Protein AF-A0AAD5E5X6-F1 (afdb_monomer_lite)

Radius of gyration: 29.84 Å; chains: 1; bounding box: 62×100×90 Å

Structure (mmCIF, N/CA/C/O backbone):
data_AF-A0AAD5E5X6-F1
#
_entry.id   AF-A0AAD5E5X6-F1
#
loop_
_atom_site.group_PDB
_atom_site.id
_atom_site.type_symbol
_atom_site.label_atom_id
_atom_site.label_alt_id
_atom_site.label_comp_id
_atom_site.label_asym_id
_atom_site.label_entity_id
_atom_site.label_seq_id
_atom_site.pdbx_PDB_ins_code
_atom_site.Cartn_x
_atom_site.Cartn_y
_atom_site.Cartn_z
_atom_site.occupancy
_atom_site.B_iso_or_equiv
_atom_site.auth_seq_id
_atom_site.auth_comp_id
_atom_site.auth_asym_id
_atom_site.auth_atom_id
_atom_site.pdbx_PDB_model_num
ATOM 1 N N . MET A 1 1 ? 34.295 72.141 -45.306 1.00 37.12 1 MET A N 1
ATOM 2 C CA . MET A 1 1 ? 33.985 73.073 -44.203 1.00 37.12 1 MET A CA 1
ATOM 3 C C . MET A 1 1 ? 32.529 72.899 -43.836 1.00 37.12 1 MET A C 1
ATOM 5 O O . MET A 1 1 ? 31.696 72.802 -44.726 1.00 37.12 1 MET A O 1
ATOM 9 N N . LEU A 1 2 ? 32.288 72.769 -42.538 1.00 37.66 2 LEU A N 1
ATOM 10 C CA . LEU A 1 2 ? 31.005 72.514 -41.893 1.00 37.66 2 LEU A CA 1
ATOM 11 C C . LEU A 1 2 ? 30.026 73.673 -42.117 1.00 37.66 2 LEU A C 1
ATOM 13 O O . LEU A 1 2 ? 30.396 74.828 -41.926 1.00 37.66 2 LEU A O 1
ATOM 17 N N . GLY A 1 3 ? 28.779 73.348 -42.453 1.00 33.69 3 GLY A N 1
ATOM 18 C CA . GLY A 1 3 ? 27.636 74.249 -42.348 1.00 33.69 3 GLY A CA 1
ATOM 19 C C . GLY A 1 3 ? 26.601 73.615 -41.428 1.00 33.69 3 GLY A C 1
ATOM 20 O O . GLY A 1 3 ? 25.868 72.726 -41.848 1.00 33.69 3 GLY A O 1
ATOM 21 N N . PHE A 1 4 ? 26.587 74.037 -40.165 1.00 41.56 4 PHE A N 1
ATOM 22 C CA . PHE A 1 4 ? 25.521 73.724 -39.218 1.00 41.56 4 PHE A CA 1
ATOM 23 C C . PHE A 1 4 ? 24.260 74.501 -39.606 1.00 41.56 4 PHE A C 1
ATOM 25 O O . PHE A 1 4 ? 24.315 75.718 -39.780 1.00 41.56 4 PHE A O 1
ATOM 32 N N . SER A 1 5 ? 23.114 73.825 -39.665 1.00 37.12 5 SER A N 1
ATOM 33 C CA . SER A 1 5 ? 21.827 74.482 -39.455 1.00 37.12 5 SER A CA 1
ATOM 34 C C . SER A 1 5 ? 20.973 73.626 -38.531 1.00 37.12 5 SER A C 1
ATOM 36 O O . SER A 1 5 ? 20.788 72.430 -38.740 1.00 37.12 5 SER A O 1
ATOM 38 N N . LEU A 1 6 ? 20.554 74.272 -37.450 1.00 44.00 6 LEU A N 1
ATOM 39 C CA . LEU A 1 6 ? 19.849 73.745 -36.299 1.00 44.00 6 LEU A CA 1
ATOM 40 C C . LEU A 1 6 ? 18.343 73.779 -36.601 1.00 44.00 6 LEU A C 1
ATOM 42 O O . LEU A 1 6 ? 17.751 74.857 -36.641 1.00 44.00 6 LEU A O 1
ATOM 46 N N . THR A 1 7 ? 17.709 72.623 -36.783 1.00 36.84 7 THR A N 1
ATOM 47 C CA . THR A 1 7 ? 16.243 72.510 -36.837 1.00 36.84 7 THR A CA 1
ATOM 48 C C . THR A 1 7 ? 15.733 71.656 -35.686 1.00 36.84 7 THR A C 1
ATOM 50 O O . THR A 1 7 ? 15.878 70.441 -35.680 1.00 36.84 7 THR A O 1
ATOM 53 N N . LYS A 1 8 ? 15.190 72.388 -34.706 1.00 37.88 8 LYS A N 1
ATOM 54 C CA . LYS A 1 8 ? 14.095 72.095 -33.770 1.00 37.88 8 LYS A CA 1
ATOM 55 C C . LYS A 1 8 ? 13.731 70.621 -33.534 1.00 37.88 8 LYS A C 1
ATOM 57 O O . LYS A 1 8 ? 13.172 69.959 -34.400 1.00 37.88 8 LYS A O 1
ATOM 62 N N . LEU A 1 9 ? 13.964 70.222 -32.282 1.00 37.97 9 LEU A N 1
ATOM 63 C CA . LEU A 1 9 ? 13.338 69.117 -31.557 1.00 37.97 9 LEU A CA 1
ATOM 64 C C . LEU A 1 9 ? 11.849 68.988 -31.912 1.00 37.97 9 LEU A C 1
ATOM 66 O O . LEU A 1 9 ? 11.058 69.881 -31.609 1.00 37.97 9 LEU A O 1
ATOM 70 N N . SER A 1 10 ? 11.501 67.877 -32.557 1.00 36.81 10 SER A N 1
ATOM 71 C CA . SER A 1 10 ? 10.147 67.334 -32.543 1.00 36.81 10 SER A CA 1
ATOM 72 C C . SER A 1 10 ? 9.960 66.662 -31.188 1.00 36.81 10 SER A C 1
ATOM 74 O O . SER A 1 10 ? 10.759 65.800 -30.830 1.00 36.81 10 SER A O 1
ATOM 76 N N . GLU A 1 11 ? 8.948 67.084 -30.435 1.00 47.34 11 GLU A N 1
ATOM 77 C CA . GLU A 1 11 ? 8.446 66.355 -29.271 1.00 47.34 11 GLU A CA 1
ATOM 78 C C . GLU A 1 11 ? 8.046 64.943 -29.726 1.00 47.34 11 GLU A C 1
ATOM 80 O O . GLU A 1 11 ? 7.153 64.788 -30.561 1.00 47.34 11 GLU A O 1
ATOM 85 N N . GLU A 1 12 ? 8.740 63.921 -29.225 1.00 43.28 12 GLU A N 1
ATOM 86 C CA . GLU A 1 12 ? 8.225 62.553 -29.225 1.00 43.28 12 GLU A CA 1
ATOM 87 C C . GLU A 1 12 ? 7.449 62.322 -27.919 1.00 43.28 12 GLU A C 1
ATOM 89 O O . GLU A 1 12 ? 7.849 62.841 -26.874 1.00 43.28 12 GLU A O 1
ATOM 94 N N . PRO A 1 13 ? 6.323 61.593 -27.962 1.00 42.31 13 PRO A N 1
ATOM 95 C CA . PRO A 1 13 ? 5.455 61.405 -26.805 1.00 42.31 13 PRO A CA 1
ATOM 96 C C . PRO A 1 13 ? 6.153 60.597 -25.698 1.00 42.31 13 PRO A C 1
ATOM 98 O O . PRO A 1 13 ? 6.767 59.564 -25.964 1.00 42.31 13 PRO A O 1
ATOM 101 N N . GLU A 1 14 ? 6.016 61.058 -24.451 1.00 47.88 14 GLU A N 1
ATOM 102 C CA . GLU A 1 14 ? 6.521 60.443 -23.209 1.00 47.88 14 GLU A CA 1
ATOM 103 C C . GLU A 1 14 ? 5.838 59.096 -22.863 1.00 47.88 14 GLU A C 1
ATOM 105 O O . GLU A 1 14 ? 5.325 58.919 -21.763 1.00 47.88 14 GLU A O 1
ATOM 110 N N . ASP A 1 15 ? 5.813 58.123 -23.778 1.00 51.47 15 ASP A N 1
ATOM 111 C CA . ASP A 1 15 ? 5.135 56.830 -23.562 1.00 51.47 15 ASP A CA 1
ATOM 112 C C . ASP A 1 15 ? 6.025 55.594 -23.809 1.00 51.47 15 ASP A C 1
ATOM 114 O O . ASP A 1 15 ? 5.526 54.475 -23.928 1.00 51.47 15 ASP A O 1
ATOM 118 N N . LEU A 1 16 ? 7.355 55.749 -23.836 1.00 47.59 16 LEU A N 1
ATOM 119 C CA . LEU A 1 16 ? 8.291 54.624 -24.033 1.00 47.59 16 LEU A CA 1
ATOM 120 C C . LEU A 1 16 ? 9.024 54.125 -22.773 1.00 47.59 16 LEU A C 1
ATOM 122 O O . LEU A 1 16 ? 9.739 53.132 -22.863 1.00 47.59 16 LEU A O 1
ATOM 126 N N . ASP A 1 17 ? 8.775 54.707 -21.594 1.00 50.41 17 ASP A N 1
ATOM 127 C CA . ASP A 1 17 ? 9.460 54.331 -20.337 1.00 50.41 17 ASP A CA 1
ATOM 128 C C . ASP A 1 17 ? 8.577 53.612 -19.298 1.00 50.41 17 ASP A C 1
ATOM 130 O O . ASP A 1 17 ? 8.895 53.550 -18.109 1.00 50.41 17 ASP A O 1
ATOM 134 N N . ARG A 1 18 ? 7.478 52.981 -19.724 1.00 51.62 18 ARG A N 1
ATOM 135 C CA . ARG A 1 18 ? 6.763 52.004 -18.883 1.00 51.62 18 ARG A CA 1
ATOM 136 C C . ARG A 1 18 ? 7.037 50.588 -19.362 1.00 51.62 18 ARG A C 1
ATOM 138 O O . ARG A 1 18 ? 6.160 49.920 -19.905 1.00 51.62 18 ARG A O 1
ATOM 145 N N . LEU A 1 19 ? 8.252 50.100 -19.107 1.00 56.06 19 LEU A N 1
ATOM 146 C CA . LEU A 1 19 ? 8.441 48.654 -18.989 1.00 56.06 19 LEU A CA 1
ATOM 147 C C . LEU A 1 19 ? 7.441 48.156 -17.930 1.00 56.06 19 LEU A C 1
ATOM 149 O O . LEU A 1 19 ? 7.391 48.749 -16.846 1.00 56.06 19 LEU A O 1
ATOM 153 N N . PRO A 1 20 ? 6.624 47.121 -18.202 1.00 55.25 20 PRO A N 1
ATOM 154 C CA . PRO A 1 20 ? 5.808 46.528 -17.157 1.00 55.25 20 PRO A CA 1
ATOM 155 C C . PRO A 1 20 ? 6.753 46.128 -16.025 1.00 55.25 20 PRO A C 1
ATOM 157 O O . PRO A 1 20 ? 7.755 45.445 -16.253 1.00 55.25 20 PRO A O 1
ATOM 160 N N . THR A 1 21 ? 6.472 46.616 -14.817 1.00 60.03 21 THR A N 1
ATOM 161 C CA . THR A 1 21 ? 7.185 46.198 -13.612 1.00 60.03 21 THR A CA 1
ATOM 162 C C . THR A 1 21 ? 7.268 44.673 -13.607 1.00 60.03 21 THR A C 1
ATOM 164 O O . THR A 1 21 ? 6.276 44.028 -13.962 1.00 60.03 21 THR A O 1
ATOM 167 N N . PRO A 1 22 ? 8.422 44.077 -13.246 1.00 49.62 22 PRO A N 1
ATOM 168 C CA . PRO A 1 22 ? 8.554 42.631 -13.203 1.00 49.62 22 PRO A CA 1
ATOM 169 C C . PRO A 1 22 ? 7.399 42.062 -12.385 1.00 49.62 22 PRO A C 1
ATOM 171 O O . PRO A 1 22 ? 7.270 42.361 -11.196 1.00 49.62 22 PRO A O 1
ATOM 174 N N . ILE A 1 23 ? 6.528 41.293 -13.044 1.00 60.66 23 ILE A N 1
ATOM 175 C CA . ILE A 1 23 ? 5.514 40.496 -12.364 1.00 60.66 23 ILE A CA 1
ATOM 176 C C . ILE A 1 23 ? 6.303 39.657 -11.364 1.00 60.66 23 ILE A C 1
ATOM 178 O O . ILE A 1 23 ? 7.256 38.977 -11.757 1.00 60.66 23 ILE A O 1
ATOM 182 N N . ALA A 1 24 ? 5.976 39.790 -10.076 1.00 58.94 24 ALA A N 1
ATOM 183 C CA . ALA A 1 24 ? 6.612 39.002 -9.033 1.00 58.94 24 ALA A CA 1
ATOM 184 C C . ALA A 1 24 ? 6.652 37.532 -9.487 1.00 58.94 24 ALA A C 1
ATOM 186 O O . ALA A 1 24 ? 5.675 37.072 -10.092 1.00 58.94 24 ALA A O 1
ATOM 187 N N . PRO A 1 25 ? 7.760 36.802 -9.261 1.00 58.16 25 PRO A N 1
ATOM 188 C CA . PRO A 1 25 ? 7.799 35.393 -9.615 1.00 58.16 25 PRO A CA 1
ATOM 189 C C . PRO A 1 25 ? 6.568 34.706 -9.007 1.00 58.16 25 PRO A C 1
ATOM 191 O O . PRO A 1 25 ? 6.190 35.055 -7.881 1.00 58.16 25 PRO A O 1
ATOM 194 N N . PRO A 1 26 ? 5.917 33.775 -9.733 1.00 59.16 26 PRO A N 1
ATOM 195 C CA . PRO A 1 26 ? 4.830 32.999 -9.155 1.00 59.16 26 PRO A CA 1
ATOM 196 C C . PRO A 1 26 ? 5.302 32.431 -7.809 1.00 59.16 26 PRO A C 1
ATOM 198 O O . PRO A 1 26 ? 6.489 32.095 -7.690 1.00 59.16 26 PRO A O 1
ATOM 201 N N . PRO A 1 27 ? 4.426 32.386 -6.789 1.00 51.22 27 PRO A N 1
ATOM 202 C CA . PRO A 1 27 ? 4.812 31.974 -5.448 1.00 51.22 27 PRO A CA 1
ATOM 203 C C . PRO A 1 27 ? 5.607 30.669 -5.513 1.00 51.22 27 PRO A C 1
ATOM 205 O O . PRO A 1 27 ? 5.251 29.736 -6.237 1.00 51.22 27 PRO A O 1
ATOM 208 N N . SER A 1 28 ? 6.737 30.631 -4.808 1.00 54.78 28 SER A N 1
ATOM 209 C CA . SER A 1 28 ? 7.566 29.437 -4.754 1.00 54.78 28 SER A CA 1
ATOM 210 C C . SER A 1 28 ? 6.752 28.295 -4.142 1.00 54.78 28 SER A C 1
ATOM 212 O O . SER A 1 28 ? 6.071 28.462 -3.133 1.00 54.78 28 SER A O 1
ATOM 214 N N . TRP A 1 29 ? 6.864 27.106 -4.730 1.00 50.75 29 TRP A N 1
ATOM 215 C CA . TRP A 1 29 ? 6.192 25.867 -4.311 1.00 50.75 29 TRP A CA 1
ATOM 216 C C . TRP A 1 29 ? 6.471 25.463 -2.849 1.00 50.75 29 TRP A C 1
ATOM 218 O O . TRP A 1 29 ? 5.878 24.524 -2.339 1.00 50.75 29 TRP A O 1
ATOM 228 N N . HIS A 1 30 ? 7.383 26.162 -2.170 1.00 46.12 30 HIS A N 1
ATOM 229 C CA . HIS A 1 30 ? 7.661 26.014 -0.741 1.00 46.12 30 HIS A CA 1
ATOM 230 C C . HIS A 1 30 ? 6.572 26.595 0.175 1.00 46.12 30 HIS A C 1
ATOM 232 O O . HIS A 1 30 ? 6.654 26.387 1.378 1.00 46.12 30 HIS A O 1
ATOM 238 N N . ASN A 1 31 ? 5.567 27.284 -0.377 1.00 47.62 31 ASN A N 1
ATOM 239 C CA . ASN A 1 31 ? 4.426 27.820 0.367 1.00 47.62 31 ASN A CA 1
ATOM 240 C C . ASN A 1 31 ? 3.093 27.151 -0.029 1.00 47.62 31 ASN A C 1
ATOM 242 O O . ASN A 1 31 ? 2.051 27.799 0.041 1.00 47.62 31 ASN A O 1
ATOM 246 N N . LEU A 1 32 ? 3.100 25.887 -0.481 1.00 50.88 32 LEU A N 1
ATOM 247 C CA . LEU A 1 32 ? 1.888 25.075 -0.346 1.00 50.88 32 LEU A CA 1
ATOM 248 C C . LEU A 1 32 ? 1.732 24.779 1.141 1.00 50.88 32 LEU A C 1
ATOM 250 O O . LEU A 1 32 ? 2.577 24.114 1.739 1.00 50.88 32 LEU A O 1
ATOM 254 N N . ASP A 1 33 ? 0.681 25.321 1.735 1.00 56.41 33 ASP A N 1
ATOM 255 C CA . ASP A 1 33 ? 0.287 24.975 3.086 1.00 56.41 33 ASP A CA 1
ATOM 256 C C . ASP A 1 33 ? -0.208 23.522 3.076 1.00 56.41 33 ASP A C 1
ATOM 258 O O . ASP A 1 33 ? -1.350 23.228 2.732 1.00 56.41 33 ASP A O 1
ATOM 262 N N . VAL A 1 34 ? 0.710 22.596 3.370 1.00 58.72 34 VAL A N 1
ATOM 263 C CA . VAL A 1 34 ? 0.474 21.141 3.371 1.00 58.72 34 VAL A CA 1
ATOM 264 C C . VAL A 1 34 ? -0.707 20.773 4.279 1.00 58.72 34 VAL A C 1
ATOM 266 O O . VAL A 1 34 ? -1.346 19.748 4.064 1.00 58.72 34 VAL A O 1
ATOM 269 N N . GLU A 1 35 ? -1.021 21.614 5.268 1.00 61.69 35 GLU A N 1
ATOM 270 C CA . GLU A 1 35 ? -2.128 21.408 6.201 1.00 61.69 35 GLU A CA 1
ATOM 271 C C . GLU A 1 35 ? -3.505 21.741 5.596 1.00 61.69 35 GLU A C 1
ATOM 273 O O . GLU A 1 35 ? -4.517 21.264 6.113 1.00 61.69 35 GLU A O 1
ATOM 278 N N . THR A 1 36 ? -3.564 22.509 4.499 1.00 73.12 36 THR A N 1
ATOM 279 C CA . THR A 1 36 ? -4.819 22.964 3.863 1.00 73.12 36 THR A CA 1
ATOM 280 C C . THR A 1 36 ? -4.968 22.559 2.395 1.00 73.12 36 THR A C 1
ATOM 282 O O . THR A 1 36 ? -6.017 22.803 1.794 1.00 73.12 36 THR A O 1
ATOM 285 N N . ASP A 1 37 ? -3.961 21.898 1.817 1.00 83.06 37 ASP A N 1
ATOM 286 C CA . ASP A 1 37 ? -4.031 21.354 0.462 1.00 83.06 37 ASP A CA 1
ATOM 287 C C . ASP A 1 37 ? -5.113 20.265 0.344 1.00 83.06 37 ASP A C 1
ATOM 289 O O . ASP A 1 37 ? -5.131 19.276 1.081 1.00 83.06 37 ASP A O 1
ATOM 293 N N . LEU A 1 38 ? -6.035 20.448 -0.604 1.00 83.12 38 LEU A N 1
ATOM 294 C CA . LEU A 1 38 ? -7.225 19.610 -0.728 1.00 83.12 38 LEU A CA 1
ATOM 295 C C . LEU A 1 38 ? -6.897 18.167 -1.144 1.00 83.12 38 LEU A C 1
ATOM 297 O O . LEU A 1 38 ? -7.598 17.250 -0.713 1.00 83.12 38 LEU A O 1
ATOM 301 N N . ASP A 1 39 ? -5.844 17.951 -1.937 1.00 82.25 39 ASP A N 1
ATOM 302 C CA . ASP A 1 39 ? -5.429 16.616 -2.380 1.00 82.25 39 ASP A CA 1
ATOM 303 C C . ASP A 1 39 ? -4.742 15.858 -1.239 1.00 82.25 39 ASP A C 1
ATOM 305 O O . ASP A 1 39 ? -5.003 14.670 -1.031 1.00 82.25 39 ASP A O 1
ATOM 309 N N . VAL A 1 40 ? -3.928 16.558 -0.442 1.00 83.44 40 VAL A N 1
ATOM 310 C CA . VAL A 1 40 ? -3.321 16.012 0.781 1.00 83.44 40 VAL A CA 1
ATOM 311 C C . VAL A 1 40 ? -4.404 15.643 1.797 1.00 83.44 40 VAL A C 1
ATOM 313 O O . VAL A 1 40 ? -4.423 14.519 2.303 1.00 83.44 40 VAL A O 1
ATOM 316 N N . LEU A 1 41 ? -5.361 16.540 2.049 1.00 85.56 41 LEU A N 1
ATOM 317 C CA . LEU A 1 41 ? -6.494 16.284 2.944 1.00 85.56 41 LEU A CA 1
ATOM 318 C C . LEU A 1 41 ? -7.379 15.130 2.455 1.00 85.56 41 LEU A C 1
ATOM 320 O O . LEU A 1 41 ? -7.838 14.320 3.264 1.00 85.56 41 LEU A O 1
ATOM 324 N N . MET A 1 42 ? -7.599 15.026 1.142 1.00 87.81 42 MET A N 1
ATOM 325 C CA . MET A 1 42 ? -8.335 13.915 0.541 1.00 87.81 42 MET A CA 1
ATOM 326 C C . MET A 1 42 ? -7.602 12.585 0.736 1.00 87.81 42 MET A C 1
ATOM 328 O O . MET A 1 42 ? -8.239 11.588 1.076 1.00 87.81 42 MET A O 1
ATOM 332 N N . GLN A 1 43 ? -6.278 12.566 0.566 1.00 86.00 43 GLN A N 1
ATOM 333 C CA . GLN A 1 43 ? -5.473 11.369 0.792 1.00 86.00 43 GLN A CA 1
ATOM 334 C C . GLN A 1 43 ? -5.524 10.927 2.259 1.00 86.00 43 GLN A C 1
ATOM 336 O O . GLN A 1 43 ? -5.774 9.755 2.522 1.00 86.00 43 GLN A O 1
ATOM 341 N N . HIS A 1 44 ? -5.375 11.854 3.212 1.00 86.44 44 HIS A N 1
ATOM 342 C CA . HIS A 1 44 ? -5.507 11.550 4.642 1.00 86.44 44 HIS A CA 1
ATOM 343 C C . HIS A 1 44 ? -6.882 10.974 4.989 1.00 86.44 44 HIS A C 1
ATOM 345 O O . HIS A 1 44 ? -6.983 9.981 5.704 1.00 86.44 44 HIS A O 1
ATOM 351 N N . MET A 1 45 ? -7.945 11.562 4.437 1.00 91.62 45 MET A N 1
ATOM 352 C CA . MET A 1 45 ? -9.300 11.043 4.593 1.00 91.62 45 MET A CA 1
ATOM 353 C C . MET A 1 45 ? -9.434 9.618 4.032 1.00 91.62 45 MET A C 1
ATOM 355 O O . MET A 1 45 ? -10.079 8.778 4.655 1.00 91.62 45 MET A O 1
ATOM 359 N N . PHE A 1 46 ? -8.849 9.319 2.870 1.00 90.44 46 PHE A N 1
ATOM 360 C CA . PHE A 1 46 ? -8.881 7.968 2.299 1.00 90.44 46 PHE A CA 1
ATOM 361 C C . PHE A 1 46 ? -8.109 6.953 3.138 1.00 90.44 46 PHE A C 1
ATOM 363 O O . PHE A 1 46 ? -8.633 5.862 3.365 1.00 90.44 46 PHE A O 1
ATOM 370 N N . ASP A 1 47 ? -6.933 7.322 3.640 1.00 86.62 47 ASP A N 1
ATOM 371 C CA . ASP A 1 47 ? -6.133 6.464 4.513 1.00 86.62 47 ASP A CA 1
ATOM 372 C C . ASP A 1 47 ? -6.912 6.122 5.801 1.00 86.62 47 ASP A C 1
ATOM 374 O O . ASP A 1 47 ? -7.018 4.951 6.172 1.00 86.62 47 ASP A O 1
ATOM 378 N N . ASP A 1 48 ? -7.553 7.109 6.437 1.00 89.38 48 ASP A N 1
ATOM 379 C CA . ASP A 1 48 ? -8.357 6.884 7.646 1.00 89.38 48 ASP A CA 1
ATOM 380 C C . ASP A 1 48 ? -9.615 6.040 7.373 1.00 89.38 48 ASP A C 1
ATOM 382 O O . ASP A 1 48 ? -9.989 5.188 8.186 1.00 89.38 48 ASP A O 1
ATOM 386 N N . ILE A 1 49 ? -10.270 6.232 6.219 1.00 92.00 49 ILE A N 1
ATOM 387 C CA . ILE A 1 49 ? -11.404 5.397 5.789 1.00 92.00 49 ILE A CA 1
ATOM 388 C C . ILE A 1 49 ? -10.954 3.947 5.578 1.00 92.00 49 ILE A C 1
ATOM 390 O O . ILE A 1 49 ? -11.661 3.025 5.988 1.00 92.00 49 ILE A O 1
ATOM 394 N N . GLU A 1 50 ? -9.792 3.725 4.964 1.00 88.00 50 GLU A N 1
ATOM 395 C CA . GLU A 1 50 ? -9.238 2.390 4.735 1.00 88.00 50 GLU A CA 1
ATOM 396 C C . GLU A 1 50 ? -8.874 1.692 6.054 1.00 88.00 50 GLU A C 1
ATOM 398 O O . GLU A 1 50 ? -9.238 0.528 6.258 1.00 88.00 50 GLU A O 1
ATOM 403 N N . ILE A 1 51 ? -8.228 2.408 6.982 1.00 85.44 51 ILE A N 1
ATOM 404 C CA . ILE A 1 51 ? -7.894 1.913 8.326 1.00 85.44 51 ILE A CA 1
ATOM 405 C C . ILE A 1 51 ? -9.166 1.504 9.074 1.00 85.44 51 ILE A C 1
ATOM 407 O O . ILE A 1 51 ? -9.253 0.386 9.595 1.00 85.44 51 ILE A O 1
ATOM 411 N N . MET A 1 52 ? -10.172 2.381 9.091 1.00 92.50 52 MET A N 1
ATOM 412 C CA . MET A 1 52 ? -11.448 2.128 9.751 1.00 92.50 52 MET A CA 1
ATOM 413 C C . MET A 1 52 ? -12.173 0.937 9.114 1.00 92.50 52 MET A C 1
ATOM 415 O O . MET A 1 52 ? -12.509 -0.018 9.812 1.00 92.50 52 MET A O 1
ATOM 419 N N . LEU A 1 53 ? -12.330 0.888 7.790 1.00 87.44 53 LEU A N 1
ATOM 420 C CA . LEU A 1 53 ? -12.987 -0.250 7.142 1.00 87.44 53 LEU A CA 1
ATOM 421 C C . LEU A 1 53 ? -12.235 -1.567 7.356 1.00 87.44 53 LEU A C 1
ATOM 423 O O . LEU A 1 53 ? -12.872 -2.602 7.537 1.00 87.44 53 LEU A O 1
ATOM 427 N N . THR A 1 54 ? -10.903 -1.547 7.384 1.00 85.12 54 THR A N 1
ATOM 428 C CA . THR A 1 54 ? -10.092 -2.738 7.669 1.00 85.12 54 THR A CA 1
ATOM 429 C C . THR A 1 54 ? -10.344 -3.251 9.084 1.00 85.12 54 THR A C 1
ATOM 431 O O . THR A 1 54 ? -10.580 -4.447 9.266 1.00 85.12 54 THR A O 1
ATOM 434 N N . ALA A 1 55 ? -10.360 -2.356 10.077 1.00 83.38 55 ALA A N 1
ATOM 435 C CA . ALA A 1 55 ? -10.645 -2.708 11.466 1.00 83.38 55 ALA A CA 1
ATOM 436 C C . ALA A 1 55 ? -12.049 -3.318 11.626 1.00 83.38 55 ALA A C 1
ATOM 438 O O . ALA A 1 55 ? -12.220 -4.325 12.313 1.00 83.38 55 ALA A O 1
ATOM 439 N N . TRP A 1 56 ? -13.042 -2.764 10.928 1.00 84.50 56 TRP A N 1
ATOM 440 C CA . TRP A 1 56 ? -14.431 -3.221 10.989 1.00 84.50 56 TRP A CA 1
ATOM 441 C C . TRP A 1 56 ? -14.719 -4.464 10.127 1.00 84.50 56 TRP A C 1
ATOM 443 O O . TRP A 1 56 ? -15.628 -5.232 10.442 1.00 84.50 56 TRP A O 1
ATOM 453 N N . ALA A 1 57 ? -13.925 -4.726 9.085 1.00 75.19 57 ALA A N 1
ATOM 454 C CA . ALA A 1 57 ? -14.053 -5.906 8.228 1.00 75.19 57 ALA A CA 1
ATOM 455 C C . ALA A 1 57 ? -13.505 -7.196 8.864 1.00 75.19 57 ALA A C 1
ATOM 457 O O . ALA A 1 57 ? -13.891 -8.293 8.452 1.00 75.19 57 ALA A O 1
ATOM 458 N N . ILE A 1 58 ? -12.608 -7.092 9.851 1.00 69.12 58 ILE A N 1
ATOM 459 C CA . ILE A 1 58 ? -12.089 -8.245 10.613 1.00 69.12 58 ILE A CA 1
ATOM 460 C C . ILE A 1 58 ? -13.204 -8.897 11.451 1.00 69.12 58 ILE A C 1
ATOM 462 O O . ILE A 1 58 ? -13.186 -10.102 11.681 1.00 69.12 58 ILE A O 1
ATOM 466 N N . ILE A 1 59 ? -14.228 -8.128 11.821 1.00 62.25 59 ILE A N 1
ATOM 467 C CA . ILE A 1 59 ? -15.312 -8.543 12.724 1.00 62.25 59 ILE A CA 1
ATOM 468 C C . ILE A 1 59 ? -16.385 -9.396 12.010 1.00 62.25 59 ILE A C 1
ATOM 470 O O . ILE A 1 59 ? -17.291 -9.920 12.645 1.00 62.25 59 ILE A O 1
ATOM 474 N N . VAL A 1 60 ? -16.280 -9.583 10.689 1.00 55.44 60 VAL A N 1
ATOM 475 C CA . VAL A 1 60 ? -17.263 -10.309 9.853 1.00 55.44 60 VAL A CA 1
ATOM 476 C C . VAL A 1 60 ? -16.952 -11.821 9.736 1.00 55.44 60 VAL A C 1
ATOM 478 O O . VAL A 1 60 ? -17.726 -12.577 9.152 1.00 55.44 60 VAL A O 1
ATOM 481 N N . GLY A 1 61 ? -15.820 -12.294 10.273 1.00 51.22 61 GLY A N 1
ATOM 482 C CA . GLY A 1 61 ? -15.411 -13.707 10.212 1.00 51.22 61 GLY A CA 1
ATOM 483 C C . GLY A 1 61 ? -16.220 -14.642 11.130 1.00 51.22 61 GLY A C 1
ATOM 484 O O . GLY A 1 61 ? -16.844 -14.173 12.081 1.00 51.22 61 GLY A O 1
ATOM 485 N N . PRO A 1 62 ? -16.223 -15.971 10.880 1.00 44.66 62 PRO A N 1
ATOM 486 C CA . PRO A 1 62 ? -16.845 -16.929 11.794 1.00 44.66 62 PRO A CA 1
ATOM 487 C C . PRO A 1 62 ? -16.223 -16.791 13.192 1.00 44.66 62 PRO A C 1
ATOM 489 O O . PRO A 1 62 ? -15.008 -16.591 13.279 1.00 44.66 62 PRO A O 1
ATOM 492 N N . PRO A 1 63 ? -17.019 -16.893 14.273 1.00 45.56 63 PRO A N 1
ATOM 493 C CA . PRO A 1 63 ? -16.503 -16.762 15.626 1.00 45.56 63 PRO A CA 1
ATOM 494 C C . PRO A 1 63 ? -15.490 -17.880 15.874 1.00 45.56 63 PRO A C 1
ATOM 496 O O . PRO A 1 63 ? -15.856 -19.041 16.047 1.00 45.56 63 PRO A O 1
ATOM 499 N N . SER A 1 64 ? -14.204 -17.542 15.887 1.00 46.22 64 SER A N 1
ATOM 500 C CA . SER A 1 64 ? -13.234 -18.358 16.608 1.00 46.22 64 SER A CA 1
ATOM 501 C C . SER A 1 64 ? -13.600 -18.222 18.083 1.00 46.22 64 SER A C 1
ATOM 503 O O . SER A 1 64 ? -13.686 -17.101 18.579 1.00 46.22 64 SER A O 1
ATOM 505 N N . GLU A 1 65 ? -13.842 -19.339 18.772 1.00 45.00 65 GLU A N 1
ATOM 506 C CA . GLU A 1 65 ? -14.410 -19.436 20.135 1.00 45.00 65 GLU A CA 1
ATOM 507 C C . GLU A 1 65 ? -13.608 -18.710 21.248 1.00 45.00 65 GLU A C 1
ATOM 509 O O . GLU A 1 65 ? -13.862 -18.912 22.430 1.00 45.00 65 GLU A O 1
ATOM 514 N N . SER A 1 66 ? -12.604 -17.897 20.913 1.00 42.31 66 SER A N 1
ATOM 515 C CA . SER A 1 66 ? -11.638 -17.332 21.864 1.00 42.31 66 SER A CA 1
ATOM 516 C C . SER A 1 66 ? -11.087 -15.942 21.513 1.00 42.31 66 SER A C 1
ATOM 518 O O . SER A 1 66 ? -10.177 -15.474 22.195 1.00 42.31 66 SER A O 1
ATOM 520 N N . GLU A 1 67 ? -11.613 -15.242 20.504 1.00 50.88 67 GLU A N 1
ATOM 521 C CA . GLU A 1 67 ? -11.189 -13.858 20.256 1.00 50.88 67 GLU A CA 1
ATOM 522 C C . GLU A 1 67 ? -12.175 -12.865 20.903 1.00 50.88 67 GLU A C 1
ATOM 524 O O . GLU A 1 67 ? -13.389 -12.970 20.785 1.00 50.88 67 GLU A O 1
ATOM 529 N N . HIS A 1 68 ? -11.667 -11.899 21.658 1.00 56.72 68 HIS A N 1
ATOM 530 C CA . HIS A 1 68 ? -12.481 -10.844 22.256 1.00 56.72 68 HIS A CA 1
ATOM 531 C C . HIS A 1 68 ? -12.207 -9.537 21.517 1.00 56.72 68 HIS A C 1
ATOM 533 O O . HIS A 1 68 ? -11.054 -9.118 21.402 1.00 56.72 68 HIS A O 1
ATOM 539 N N . VAL A 1 69 ? -13.255 -8.870 21.030 1.00 64.06 69 VAL A N 1
ATOM 540 C CA . VAL A 1 69 ? -13.104 -7.587 20.334 1.00 64.06 69 VAL A CA 1
ATOM 541 C C . VAL A 1 69 ? -12.996 -6.456 21.350 1.00 64.06 69 VAL A C 1
ATOM 543 O O . VAL A 1 69 ? -13.914 -6.222 22.137 1.00 64.06 69 VAL A O 1
ATOM 546 N N . GLN A 1 70 ? -11.880 -5.726 21.312 1.00 70.69 70 GLN A N 1
ATOM 547 C CA . GLN A 1 70 ? -11.749 -4.464 22.036 1.00 70.69 70 GLN A CA 1
ATOM 548 C C . GLN A 1 70 ? -12.501 -3.370 21.274 1.00 70.69 70 GLN A C 1
ATOM 550 O O . GLN A 1 70 ? -12.189 -3.070 20.125 1.00 70.69 70 GLN A O 1
ATOM 555 N N . ILE A 1 71 ? -13.491 -2.766 21.926 1.00 77.50 71 ILE A N 1
ATOM 556 C CA . ILE A 1 71 ? -14.399 -1.797 21.294 1.00 77.50 71 ILE A CA 1
ATOM 557 C C . ILE A 1 71 ? -13.755 -0.416 21.167 1.00 77.50 71 ILE A C 1
ATOM 559 O O . ILE A 1 71 ? -14.016 0.304 20.207 1.00 77.50 71 ILE A O 1
ATOM 563 N N . LEU A 1 72 ? -12.867 -0.055 22.095 1.00 78.12 72 LEU A N 1
ATOM 564 C CA . LEU A 1 72 ? -12.234 1.261 22.112 1.00 78.12 72 LEU A CA 1
ATOM 565 C C . LEU A 1 72 ? -11.392 1.549 20.848 1.00 78.12 72 LEU A C 1
ATOM 567 O O . LEU A 1 72 ? -11.606 2.604 20.253 1.00 78.12 72 LEU A O 1
ATOM 571 N N . PRO A 1 73 ? -10.522 0.639 20.360 1.00 81.31 73 PRO A N 1
ATOM 572 C CA . PRO A 1 73 ? -9.837 0.835 19.080 1.00 81.31 73 PRO A CA 1
ATOM 573 C C . PRO A 1 73 ? -10.792 1.018 17.892 1.00 81.31 73 PRO A C 1
ATOM 575 O O . PRO A 1 73 ? -10.513 1.805 16.994 1.00 81.31 73 PRO A O 1
ATOM 578 N N . LEU A 1 74 ? -11.948 0.346 17.888 1.00 84.12 74 LEU A N 1
ATOM 579 C CA . LEU A 1 74 ? -12.939 0.507 16.819 1.00 84.12 74 LEU A CA 1
ATOM 580 C C . LEU A 1 74 ? -13.582 1.891 16.850 1.00 84.12 74 LEU A C 1
ATOM 582 O O . LEU A 1 74 ? -13.682 2.542 15.812 1.00 84.12 74 LEU A O 1
ATOM 586 N N . LEU A 1 75 ? -13.959 2.366 18.036 1.00 86.50 75 LEU A N 1
ATOM 587 C CA . LEU A 1 75 ? -14.494 3.714 18.221 1.00 86.50 75 LEU A CA 1
ATOM 588 C C . LEU A 1 75 ? -13.468 4.793 17.843 1.00 86.50 75 LEU A C 1
ATOM 590 O O . LEU A 1 75 ? -13.832 5.796 17.226 1.00 86.50 75 LEU A O 1
ATOM 594 N N . GLN A 1 76 ? -12.187 4.573 18.159 1.00 87.19 76 GLN A N 1
ATOM 595 C CA . GLN A 1 76 ? -11.093 5.467 17.770 1.00 87.19 76 GLN A CA 1
ATOM 596 C C . GLN A 1 76 ? -10.995 5.594 16.250 1.00 87.19 76 GLN A C 1
ATOM 598 O O . GLN A 1 76 ? -11.057 6.711 15.747 1.00 87.19 76 GLN A O 1
ATOM 603 N N . THR A 1 77 ? -10.983 4.475 15.516 1.00 90.62 77 THR A N 1
ATOM 604 C CA . THR A 1 77 ? -10.892 4.508 14.042 1.00 90.62 77 THR A CA 1
ATOM 605 C C . THR A 1 77 ? -12.063 5.253 13.387 1.00 90.62 77 THR A C 1
ATOM 607 O O . THR A 1 77 ? -11.874 5.983 12.418 1.00 90.62 77 THR A O 1
ATOM 610 N N . VAL A 1 78 ? -13.283 5.138 13.933 1.00 91.88 78 VAL A N 1
ATOM 611 C CA . VAL A 1 78 ? -14.452 5.887 13.432 1.00 91.88 78 VAL A CA 1
ATOM 612 C C . VAL A 1 78 ? -14.326 7.381 13.732 1.00 91.88 78 VAL A C 1
ATOM 614 O O . VAL A 1 78 ? -14.685 8.213 12.900 1.00 91.88 78 VAL A O 1
ATOM 617 N N . THR A 1 79 ? -13.805 7.732 14.907 1.00 91.50 79 THR A N 1
ATOM 618 C CA . THR A 1 79 ? -13.622 9.131 15.317 1.00 91.50 79 THR A CA 1
ATOM 619 C C . THR A 1 79 ? -12.513 9.813 14.513 1.00 91.50 79 THR A C 1
ATOM 621 O O . THR A 1 79 ? -12.668 10.967 14.117 1.00 91.50 79 THR A O 1
ATOM 624 N N . GLU A 1 80 ? -11.416 9.106 14.238 1.00 90.00 80 GLU A N 1
ATOM 625 C CA . GLU A 1 80 ? -10.320 9.564 13.376 1.00 90.00 80 GLU A CA 1
ATOM 626 C C . GLU A 1 80 ? -10.825 9.834 11.955 1.00 90.00 80 GLU A C 1
ATOM 628 O O . GLU A 1 80 ? -10.692 10.957 11.467 1.00 90.00 80 GLU A O 1
ATOM 633 N N . MET A 1 81 ? -11.549 8.878 11.364 1.00 95.12 81 MET A N 1
ATOM 634 C CA . MET A 1 81 ? -12.173 9.038 10.048 1.00 95.12 81 MET A CA 1
ATOM 635 C C . MET A 1 81 ? -13.150 10.224 9.993 1.00 95.12 81 MET A C 1
ATOM 637 O O . MET A 1 81 ? -13.123 11.019 9.055 1.00 95.12 81 MET A O 1
ATOM 641 N N . LEU A 1 82 ? -13.991 10.412 11.014 1.00 93.62 82 LEU A N 1
ATOM 642 C CA . LEU A 1 82 ? -14.889 11.570 11.075 1.00 93.62 82 LEU A CA 1
ATOM 643 C C . LEU A 1 82 ? -14.126 12.900 11.121 1.00 93.62 82 LEU A C 1
ATOM 645 O O . LEU A 1 82 ? -14.576 13.889 10.536 1.00 93.62 82 LEU A O 1
ATOM 649 N N . ASN A 1 83 ? -12.985 12.939 11.809 1.00 91.50 83 ASN A N 1
ATOM 650 C CA . ASN A 1 83 ? -12.161 14.138 11.898 1.00 91.50 83 ASN A CA 1
ATOM 651 C C . ASN A 1 83 ? -11.468 14.457 10.574 1.00 91.50 83 ASN A C 1
ATOM 653 O O . ASN A 1 83 ? -11.467 15.626 10.190 1.00 91.50 83 ASN A O 1
ATOM 657 N N . SER A 1 84 ? -10.940 13.469 9.850 1.00 92.00 84 SER A N 1
ATOM 658 C CA . SER A 1 84 ? -10.326 13.716 8.541 1.00 92.00 84 SER A CA 1
ATOM 659 C C . SER A 1 84 ? -11.348 14.088 7.475 1.00 92.00 84 SER A C 1
ATOM 661 O O . SER A 1 84 ? -11.125 15.053 6.746 1.00 92.00 84 SER A O 1
ATOM 663 N N . VAL A 1 85 ? -12.523 13.447 7.454 1.00 92.75 85 VAL A N 1
ATOM 664 C CA . VAL A 1 85 ? -13.632 13.863 6.578 1.00 92.75 85 VAL A CA 1
ATOM 665 C C . VAL A 1 85 ? -14.078 15.293 6.906 1.00 92.75 85 VAL A C 1
ATOM 667 O O . VAL A 1 85 ? -14.253 16.114 6.006 1.00 92.75 85 VAL A O 1
ATOM 670 N N . LYS A 1 86 ? -14.224 15.636 8.193 1.00 92.31 86 LYS A N 1
ATOM 671 C CA . LYS A 1 86 ? -14.536 17.008 8.621 1.00 92.31 86 LYS A CA 1
ATOM 672 C C . LYS A 1 86 ? -13.455 17.992 8.179 1.00 92.31 86 LYS A C 1
ATOM 674 O O . LYS A 1 86 ? -13.799 19.080 7.724 1.00 92.31 86 LYS A O 1
ATOM 679 N N . ASN A 1 87 ? -12.182 17.633 8.331 1.00 89.19 87 ASN A N 1
ATOM 680 C CA . ASN A 1 87 ? -11.062 18.492 7.964 1.00 89.19 87 ASN A CA 1
ATOM 681 C C . ASN A 1 87 ? -11.044 18.760 6.453 1.00 89.19 87 ASN A C 1
ATOM 683 O O . ASN A 1 87 ? -10.925 19.907 6.034 1.00 89.19 87 ASN A O 1
ATOM 687 N N . TYR A 1 88 ? -11.274 17.723 5.647 1.00 90.62 88 TYR A N 1
ATOM 688 C CA . TYR A 1 88 ? -11.429 17.835 4.200 1.00 90.62 88 TYR A CA 1
ATOM 689 C C . TYR A 1 88 ? -12.598 18.755 3.813 1.00 90.62 88 TYR A C 1
ATOM 691 O O . TYR A 1 88 ? -12.428 19.696 3.044 1.00 90.62 88 TYR A O 1
ATOM 699 N N . ILE A 1 89 ? -13.780 18.539 4.402 1.00 90.44 89 ILE A N 1
ATOM 700 C CA . ILE A 1 89 ? -14.983 19.345 4.137 1.00 90.44 89 ILE A CA 1
ATOM 701 C C . ILE A 1 89 ? -14.787 20.815 4.534 1.00 90.44 89 ILE A C 1
ATOM 703 O O . ILE A 1 89 ? -15.277 21.700 3.841 1.00 90.44 89 ILE A O 1
ATOM 707 N N . LEU A 1 90 ? -14.095 21.087 5.646 1.00 88.94 90 LEU A N 1
ATOM 708 C CA . LEU A 1 90 ? -13.878 22.446 6.153 1.00 88.94 90 LEU A CA 1
ATOM 709 C C . LEU A 1 90 ? -13.079 23.311 5.169 1.00 88.94 90 LEU A C 1
ATOM 711 O O . LEU A 1 90 ? -13.384 24.491 5.002 1.00 88.94 90 LEU A O 1
ATOM 715 N N . HIS A 1 91 ? -12.081 22.713 4.520 1.00 86.62 91 HIS A N 1
ATOM 716 C CA . HIS A 1 91 ? -11.211 23.378 3.548 1.00 86.62 91 HIS A CA 1
ATOM 717 C C . HIS A 1 91 ? -11.781 23.340 2.124 1.00 86.62 91 HIS A C 1
ATOM 719 O O . HIS A 1 91 ? -11.240 23.955 1.206 1.00 86.62 91 HIS A O 1
ATOM 725 N N . ARG A 1 92 ? -12.913 22.655 1.933 1.00 85.69 92 ARG A N 1
ATOM 726 C CA . ARG A 1 92 ? -13.598 22.537 0.653 1.00 85.69 92 ARG A CA 1
ATOM 727 C C . ARG A 1 92 ? -14.707 23.592 0.527 1.00 85.69 92 ARG A C 1
ATOM 729 O O . ARG A 1 92 ? -15.808 23.442 1.052 1.00 85.69 92 ARG A O 1
ATOM 736 N N . HIS A 1 93 ? -14.418 24.679 -0.190 1.00 83.00 93 HIS A N 1
ATOM 737 C CA . HIS A 1 93 ? -15.309 25.846 -0.292 1.00 83.00 93 HIS A CA 1
ATOM 738 C C . HIS A 1 93 ? -16.443 25.723 -1.325 1.00 83.00 93 HIS A C 1
ATOM 740 O O . HIS A 1 93 ? -17.353 26.549 -1.331 1.00 83.00 93 HIS A O 1
ATOM 746 N N . ASP A 1 94 ? -16.418 24.717 -2.200 1.00 82.75 94 ASP A N 1
ATOM 747 C CA . ASP A 1 94 ? -17.418 24.508 -3.255 1.00 82.75 94 ASP A CA 1
ATOM 748 C C . ASP A 1 94 ? -18.658 23.731 -2.779 1.00 82.75 94 ASP A C 1
ATOM 750 O O . ASP A 1 94 ? -19.535 23.425 -3.583 1.00 82.75 94 ASP A O 1
ATOM 754 N N . LEU A 1 95 ? -18.773 23.397 -1.491 1.00 85.19 95 LEU A N 1
ATOM 755 C CA . LEU A 1 95 ? -19.900 22.626 -0.961 1.00 85.19 95 LEU A CA 1
ATOM 756 C C . LEU A 1 95 ? -21.121 23.510 -0.668 1.00 85.19 95 LEU A C 1
ATOM 758 O O . LEU A 1 95 ? -21.023 24.577 -0.070 1.00 85.19 95 LEU A O 1
ATOM 762 N N . THR A 1 96 ? -22.310 23.036 -1.048 1.00 86.56 96 THR A N 1
ATOM 763 C CA . THR A 1 96 ? -23.570 23.729 -0.737 1.00 86.56 96 THR A CA 1
ATOM 764 C C . THR A 1 96 ? -23.959 23.539 0.727 1.00 86.56 96 THR A C 1
ATOM 766 O O . THR A 1 96 ? -23.683 22.497 1.322 1.00 86.56 96 THR A O 1
ATOM 769 N N . GLU A 1 97 ? -24.708 24.491 1.293 1.00 86.06 97 GLU A N 1
ATOM 770 C CA . GLU A 1 97 ? -25.282 24.350 2.642 1.00 86.06 97 GLU A CA 1
ATOM 771 C C . GLU A 1 97 ? -26.138 23.082 2.783 1.00 86.06 97 GLU A C 1
ATOM 773 O O . GLU A 1 97 ? -26.155 22.449 3.837 1.00 86.06 97 GLU A O 1
ATOM 778 N N . PHE A 1 98 ? -26.799 22.660 1.699 1.00 87.81 98 PHE A N 1
ATOM 779 C CA . PHE A 1 98 ? -27.528 21.395 1.647 1.00 87.81 98 PHE A CA 1
ATOM 780 C C . PHE A 1 98 ? -26.597 20.181 1.792 1.00 87.81 98 PHE A C 1
ATOM 782 O O . PHE A 1 98 ? -26.876 19.299 2.606 1.00 87.81 98 PHE A O 1
ATOM 789 N N . ALA A 1 99 ? -25.492 20.134 1.039 1.00 86.31 99 ALA A N 1
ATOM 790 C CA . ALA A 1 99 ? -24.502 19.059 1.127 1.00 86.31 99 ALA A CA 1
ATOM 791 C C . ALA A 1 99 ? -23.855 19.008 2.521 1.00 86.31 99 ALA A C 1
ATOM 793 O O . ALA A 1 99 ? -23.804 17.943 3.136 1.00 86.31 99 ALA A O 1
ATOM 794 N N . LEU A 1 100 ? -23.459 20.164 3.065 1.00 88.25 100 LEU A N 1
ATOM 795 C CA . LEU A 1 100 ? -22.927 20.290 4.425 1.00 88.25 100 LEU A CA 1
ATOM 796 C C . LEU A 1 100 ? -23.944 19.837 5.483 1.00 88.25 100 LEU A C 1
ATOM 798 O O . LEU A 1 100 ? -23.598 19.102 6.408 1.00 88.25 100 LEU A O 1
ATOM 802 N N . GLY A 1 101 ? -25.211 20.228 5.328 1.00 88.12 101 GLY A N 1
ATOM 803 C CA . GLY A 1 101 ? -26.303 19.812 6.204 1.00 88.12 101 GLY A CA 1
ATOM 804 C C . GLY A 1 101 ? -26.529 18.300 6.183 1.00 88.12 101 GLY A C 1
ATOM 805 O O . GLY A 1 101 ? -26.705 17.694 7.241 1.00 88.12 101 GLY A O 1
ATOM 806 N N . LYS A 1 102 ? -26.466 17.670 5.003 1.00 90.69 102 LYS A N 1
ATOM 807 C CA . LYS A 1 102 ? -26.561 16.210 4.860 1.00 90.69 102 LYS A CA 1
ATOM 808 C C . LYS A 1 102 ? -25.384 15.489 5.505 1.00 90.69 102 LYS A C 1
ATOM 810 O O . LYS A 1 102 ? -25.615 14.610 6.331 1.00 90.69 102 LYS A O 1
ATOM 815 N N . LEU A 1 103 ? -24.155 15.912 5.216 1.00 90.56 103 LEU A N 1
ATOM 816 C CA . LEU A 1 103 ? -22.941 15.329 5.795 1.00 90.56 103 LEU A CA 1
ATOM 817 C C . LEU A 1 103 ? -22.936 15.430 7.324 1.00 90.56 103 LEU A C 1
ATOM 819 O O . LEU A 1 103 ? -22.645 14.452 8.009 1.00 90.56 103 LEU A O 1
ATOM 823 N N . ARG A 1 104 ? -23.334 16.584 7.873 1.00 92.44 104 ARG A N 1
ATOM 824 C CA . ARG A 1 104 ? -23.470 16.779 9.322 1.00 92.44 104 ARG A CA 1
ATOM 825 C C . ARG A 1 104 ? -24.541 15.872 9.925 1.00 92.44 104 ARG A C 1
ATOM 827 O O . ARG A 1 104 ? -24.314 15.295 10.983 1.00 92.44 104 ARG A O 1
ATOM 834 N N . ASN A 1 105 ? -25.699 15.756 9.279 1.00 92.88 105 ASN A N 1
ATOM 835 C CA . ASN A 1 105 ? -26.790 14.913 9.759 1.00 92.88 105 ASN A CA 1
ATOM 836 C C . ASN A 1 105 ? -26.389 13.432 9.803 1.00 92.88 105 ASN A C 1
ATOM 838 O O . ASN A 1 105 ? -26.630 12.767 10.805 1.00 92.88 105 ASN A O 1
ATOM 842 N N . GLU A 1 106 ? -25.746 12.922 8.751 1.00 92.44 106 GLU A N 1
ATOM 843 C CA . GLU A 1 106 ? -25.281 11.532 8.734 1.00 92.44 106 GLU A CA 1
ATOM 844 C C . GLU A 1 106 ? -24.121 11.298 9.717 1.00 92.44 106 GLU A C 1
ATOM 846 O O . GLU A 1 106 ? -24.110 10.274 10.398 1.00 92.44 106 GLU A O 1
ATOM 851 N N . ALA A 1 107 ? -23.207 12.263 9.891 1.00 92.81 107 ALA A N 1
ATOM 852 C CA . ALA A 1 107 ? -22.164 12.183 10.920 1.00 92.81 107 ALA A CA 1
ATOM 853 C C . ALA A 1 107 ? -22.756 12.084 12.336 1.00 92.81 107 ALA A C 1
ATOM 855 O O . ALA A 1 107 ? -22.283 11.299 13.155 1.00 92.81 107 ALA A O 1
ATOM 856 N N . LEU A 1 108 ? -23.815 12.850 12.628 1.00 92.31 108 LEU A N 1
ATOM 857 C CA . LEU A 1 108 ? -24.499 12.801 13.923 1.00 92.31 108 LEU A CA 1
ATOM 858 C C . LEU A 1 108 ? -25.174 11.449 14.169 1.00 92.31 108 LEU A C 1
ATOM 860 O O . LEU A 1 108 ? -25.045 10.914 15.266 1.00 92.31 108 LEU A O 1
ATOM 864 N N . LYS A 1 109 ? -25.831 10.863 13.161 1.00 92.12 109 LYS A N 1
ATOM 865 C CA . LYS A 1 109 ? -26.415 9.514 13.278 1.00 92.12 109 LYS A CA 1
ATOM 866 C C . LYS A 1 109 ? -25.353 8.440 13.517 1.00 92.12 109 LYS A C 1
ATOM 868 O O . LYS A 1 109 ? -25.576 7.508 14.294 1.00 92.12 109 LYS A O 1
ATOM 873 N N . LEU A 1 110 ? -24.202 8.562 12.852 1.00 93.12 110 LEU A N 1
ATOM 874 C CA . LEU A 1 110 ? -23.073 7.661 13.059 1.00 93.12 110 LEU A CA 1
ATOM 875 C C . LEU A 1 110 ? -22.542 7.781 14.493 1.00 93.12 110 LEU A C 1
ATOM 877 O O . LEU A 1 110 ? -22.433 6.771 15.183 1.00 93.12 110 LEU A O 1
ATOM 881 N N . LEU A 1 111 ? -22.297 9.004 14.972 1.00 92.12 111 LEU A N 1
ATOM 882 C CA . LEU A 1 111 ? -21.857 9.261 16.348 1.00 92.12 111 LEU A CA 1
ATOM 883 C C . LEU A 1 111 ? -22.867 8.774 17.391 1.00 92.12 111 LEU A C 1
ATOM 885 O O . LEU A 1 111 ? -22.471 8.179 18.389 1.00 92.12 111 LEU A O 1
ATOM 889 N N . GLU A 1 112 ? -24.164 8.972 17.160 1.00 91.38 112 GLU A N 1
ATOM 890 C CA . GLU A 1 112 ? -25.220 8.448 18.028 1.00 91.38 112 GLU A CA 1
ATOM 891 C C . GLU A 1 112 ? -25.159 6.918 18.106 1.00 91.38 112 GLU A C 1
ATOM 893 O O . GLU A 1 112 ? -25.243 6.343 19.192 1.00 91.38 112 GLU A O 1
ATOM 898 N N . THR A 1 113 ? -24.958 6.251 16.968 1.00 91.06 113 THR A N 1
ATOM 899 C CA . THR A 1 113 ? -24.833 4.790 16.907 1.00 91.06 113 THR A CA 1
ATOM 900 C C . THR A 1 113 ? -23.584 4.305 17.652 1.00 91.06 113 THR A C 1
ATOM 902 O O . THR A 1 113 ? -23.671 3.371 18.447 1.00 91.06 113 THR A O 1
ATOM 905 N N . MET A 1 114 ? -22.448 4.987 17.483 1.00 90.62 114 MET A N 1
ATOM 906 C CA . MET A 1 114 ? -21.205 4.682 18.201 1.00 90.62 114 MET A CA 1
ATOM 907 C C . MET A 1 114 ? -21.308 4.944 19.708 1.00 90.62 114 MET A C 1
ATOM 909 O O . MET A 1 114 ? -20.784 4.169 20.501 1.00 90.62 114 MET A O 1
ATOM 913 N N . SER A 1 115 ? -22.038 5.979 20.125 1.00 87.62 115 SER A N 1
ATOM 914 C CA . SER A 1 115 ? -22.293 6.269 21.541 1.00 87.62 115 SER A CA 1
ATOM 915 C C . SER A 1 115 ? -23.173 5.201 22.202 1.00 87.62 115 SER A C 1
ATOM 917 O O . SER A 1 115 ? -22.913 4.794 23.338 1.00 87.62 115 SER A O 1
ATOM 919 N N . HIS A 1 116 ? -24.181 4.689 21.487 1.00 86.44 116 HIS A N 1
ATOM 920 C CA . HIS A 1 116 ? -24.976 3.551 21.956 1.00 86.44 116 HIS A CA 1
ATOM 921 C C . HIS A 1 116 ? -24.123 2.287 22.087 1.00 86.44 116 HIS A C 1
ATOM 923 O O . HIS A 1 116 ? -24.262 1.568 23.078 1.00 86.44 116 HIS A O 1
ATOM 929 N N . LEU A 1 117 ? -23.228 2.036 21.124 1.00 85.81 117 LEU A N 1
ATOM 930 C CA . LEU A 1 117 ? -22.268 0.938 21.201 1.00 85.81 117 LEU A CA 1
ATOM 931 C C . LEU A 1 117 ? -21.372 1.087 22.436 1.00 85.81 117 LEU A C 1
ATOM 933 O O . LEU A 1 117 ? -21.278 0.168 23.242 1.00 85.81 117 LEU A O 1
ATOM 937 N N . GLU A 1 118 ? -20.758 2.253 22.622 1.00 84.31 118 GLU A N 1
ATOM 938 C CA . GLU A 1 118 ? -19.893 2.520 23.770 1.00 84.31 118 GLU A CA 1
ATOM 939 C C . GLU A 1 118 ? -20.629 2.291 25.097 1.00 84.31 118 GLU A C 1
ATOM 941 O O . GLU A 1 118 ? -20.149 1.557 25.958 1.00 84.31 118 GLU A O 1
ATOM 946 N N . THR A 1 119 ? -21.828 2.861 25.238 1.00 83.19 119 THR A N 1
ATOM 947 C CA . THR A 1 119 ? -22.645 2.754 26.457 1.00 83.19 119 THR A CA 1
ATOM 948 C C . THR A 1 119 ? -23.035 1.308 26.749 1.00 83.19 119 THR A C 1
ATOM 950 O O . THR A 1 119 ? -22.986 0.880 27.899 1.00 83.19 119 THR A O 1
ATOM 953 N N . LYS A 1 120 ? -23.392 0.538 25.714 1.00 77.56 120 LYS A N 1
ATOM 954 C CA . LYS A 1 120 ? -23.793 -0.869 25.838 1.00 77.56 120 LYS A CA 1
ATOM 955 C C . LYS A 1 120 ? -22.675 -1.749 26.395 1.00 77.56 120 LYS A C 1
ATOM 957 O O . LYS A 1 120 ? -22.961 -2.697 27.122 1.00 77.56 120 LYS A O 1
ATOM 962 N N . TYR A 1 121 ? -21.428 -1.461 26.040 1.00 74.19 121 TYR A N 1
ATOM 963 C CA . TYR A 1 121 ? -20.286 -2.289 26.421 1.00 74.19 121 TYR A CA 1
ATOM 964 C C . TYR A 1 121 ? -19.397 -1.663 27.493 1.00 74.19 121 TYR A C 1
ATOM 966 O O . TYR A 1 121 ? -18.380 -2.244 27.862 1.00 74.19 121 TYR A O 1
ATOM 974 N N . ARG A 1 122 ? -19.773 -0.511 28.043 1.00 73.19 122 ARG A N 1
ATOM 975 C CA . ARG A 1 122 ? -19.148 0.020 29.251 1.00 73.19 122 ARG A CA 1
ATOM 976 C C . ARG A 1 122 ? -19.530 -0.877 30.432 1.00 73.19 122 ARG A C 1
ATOM 978 O O . ARG A 1 122 ? -20.717 -1.069 30.692 1.00 73.19 122 ARG A O 1
ATOM 985 N N . ALA A 1 123 ? -18.552 -1.452 31.130 1.00 60.88 123 ALA A N 1
ATOM 986 C CA . ALA A 1 123 ? -18.830 -2.216 32.340 1.00 60.88 123 ALA A CA 1
ATOM 987 C C . ALA A 1 123 ? -19.409 -1.276 33.408 1.00 60.88 123 ALA A C 1
ATOM 989 O O . ALA A 1 123 ? -18.930 -0.152 33.580 1.00 60.88 123 ALA A O 1
ATOM 990 N N . LEU A 1 124 ? -20.455 -1.721 34.108 1.00 53.88 124 LEU A N 1
ATOM 991 C CA . LEU A 1 124 ? -20.948 -1.013 35.285 1.00 53.88 124 LEU A CA 1
ATOM 992 C C . LEU A 1 124 ? -19.863 -1.083 36.365 1.00 53.88 124 LEU A C 1
ATOM 994 O O . LEU A 1 124 ? -19.329 -2.157 36.639 1.00 53.88 124 LEU A O 1
ATOM 998 N N . GLU A 1 125 ? -19.525 0.061 36.960 1.00 51.72 125 GLU A N 1
ATOM 999 C CA . GLU A 1 125 ? -18.713 0.101 38.173 1.00 51.72 125 GLU A CA 1
ATOM 1000 C C . GLU A 1 125 ? -19.507 -0.578 39.297 1.00 51.72 125 GLU A C 1
ATOM 1002 O O . GLU A 1 125 ? -20.352 0.046 39.939 1.00 51.72 125 GLU A O 1
ATOM 1007 N N . ASP A 1 126 ? -19.247 -1.859 39.558 1.00 44.03 126 ASP A N 1
ATOM 1008 C CA . ASP A 1 126 ? -19.554 -2.413 40.872 1.00 44.03 126 ASP A CA 1
ATOM 1009 C C . ASP A 1 126 ? -18.681 -1.641 41.866 1.00 44.03 126 ASP A C 1
ATOM 1011 O O . ASP A 1 126 ? -17.450 -1.679 41.793 1.00 44.03 126 ASP A O 1
ATOM 1015 N N . GLY A 1 127 ? -19.332 -0.865 42.737 1.00 48.69 127 GLY A N 1
ATOM 1016 C CA . GLY A 1 127 ? -18.755 0.218 43.544 1.00 48.69 127 GLY A CA 1
ATOM 1017 C C . GLY A 1 127 ? -17.746 -0.185 44.625 1.00 48.69 127 GLY A C 1
ATOM 1018 O O . GLY A 1 127 ? -17.763 0.389 45.709 1.00 48.69 127 GLY A O 1
ATOM 1019 N N . ASN A 1 128 ? -16.877 -1.161 44.364 1.00 45.84 128 ASN A N 1
ATOM 1020 C CA . ASN A 1 128 ? -15.886 -1.662 45.309 1.00 45.84 128 ASN A CA 1
ATOM 1021 C C . ASN A 1 128 ? -14.461 -1.811 44.736 1.00 45.84 128 ASN A C 1
ATOM 1023 O O . ASN A 1 128 ? -13.600 -2.377 45.406 1.00 45.84 128 ASN A O 1
ATOM 1027 N N . SER A 1 129 ? -14.172 -1.294 43.535 1.00 41.34 129 SER A N 1
ATOM 1028 C CA . SER A 1 129 ? -12.800 -1.234 43.009 1.00 41.34 129 SER A CA 1
ATOM 1029 C C . SER A 1 129 ? -12.335 0.214 42.882 1.00 41.34 129 SER A C 1
ATOM 1031 O O . SER A 1 129 ? -12.763 0.949 41.998 1.00 41.34 129 SER A O 1
ATOM 1033 N N . ALA A 1 130 ? -11.432 0.629 43.773 1.00 43.78 130 ALA A N 1
ATOM 1034 C CA . ALA A 1 130 ? -10.805 1.954 43.807 1.00 43.78 130 ALA A CA 1
ATOM 1035 C C . ALA A 1 130 ? -9.771 2.167 42.679 1.00 43.78 130 ALA A C 1
ATOM 1037 O O . ALA A 1 130 ? -8.748 2.825 42.871 1.00 43.78 130 ALA A O 1
ATOM 1038 N N . THR A 1 131 ? -10.029 1.606 41.498 1.00 43.53 131 THR A N 1
ATOM 1039 C CA . THR A 1 131 ? -9.178 1.745 40.319 1.00 43.53 131 THR A CA 1
ATOM 1040 C C . THR A 1 131 ? -10.018 2.384 39.226 1.00 43.53 131 THR A C 1
ATOM 1042 O O . THR A 1 131 ? -10.678 1.699 38.455 1.00 43.53 131 THR A O 1
ATOM 1045 N N . SER A 1 132 ? -10.033 3.719 39.214 1.00 42.91 132 SER A N 1
ATOM 1046 C CA . SER A 1 132 ? -10.664 4.525 38.166 1.00 42.91 132 SER A CA 1
ATOM 1047 C C . SER A 1 132 ? -10.074 4.136 36.810 1.00 42.91 132 SER A C 1
ATOM 1049 O O . SER A 1 132 ? -8.946 4.495 36.472 1.00 42.91 132 SER A O 1
ATOM 1051 N N . GLY A 1 133 ? -10.814 3.324 36.066 1.00 46.97 133 GLY A N 1
ATOM 1052 C CA . GLY A 1 133 ? -10.404 2.791 34.781 1.00 46.97 133 GLY A CA 1
ATOM 1053 C C . GLY A 1 133 ? -11.643 2.389 34.006 1.00 46.97 133 GLY A C 1
ATOM 1054 O O . GLY A 1 133 ? -12.427 1.568 34.467 1.00 46.97 133 GLY A O 1
ATOM 1055 N N . TYR A 1 134 ? -11.829 2.998 32.837 1.00 48.94 134 TYR A N 1
ATOM 1056 C CA . TYR A 1 134 ? -12.895 2.678 31.892 1.00 48.94 134 TYR A CA 1
ATOM 1057 C C . TYR A 1 134 ? -12.773 1.204 31.469 1.00 48.94 134 TYR A C 1
ATOM 1059 O O . TYR A 1 134 ? -12.014 0.876 30.558 1.00 48.94 134 TYR A O 1
ATOM 1067 N N . LEU A 1 135 ? -13.470 0.305 32.164 1.00 54.03 135 LEU A N 1
ATOM 1068 C CA . LEU A 1 135 ? -13.474 -1.121 31.861 1.00 54.03 135 LEU A CA 1
ATOM 1069 C C . LEU A 1 135 ? -14.547 -1.382 30.792 1.00 54.03 135 LEU A C 1
ATOM 1071 O O . LEU A 1 135 ? -15.716 -1.050 30.986 1.00 54.03 135 LEU A O 1
ATOM 1075 N N . TYR A 1 136 ? -14.152 -1.928 29.641 1.00 62.03 136 TYR A N 1
ATOM 1076 C CA . TYR A 1 136 ? -15.067 -2.287 28.553 1.00 62.03 136 TYR A CA 1
ATOM 1077 C C . TYR A 1 136 ? -15.292 -3.802 28.554 1.00 62.03 136 TYR A C 1
ATOM 1079 O O . TYR A 1 136 ? -14.332 -4.572 28.582 1.00 62.03 136 TYR A O 1
ATOM 1087 N N . ASN A 1 137 ? -16.553 -4.224 28.502 1.00 59.16 137 ASN A N 1
ATOM 1088 C CA . ASN A 1 137 ? -16.935 -5.619 28.339 1.00 59.16 137 ASN A CA 1
ATOM 1089 C C . ASN A 1 137 ? -16.590 -6.088 26.923 1.00 59.16 137 ASN A C 1
ATOM 1091 O O . ASN A 1 137 ? -16.793 -5.370 25.941 1.00 59.16 137 ASN A O 1
ATOM 1095 N N . THR A 1 138 ? -16.074 -7.306 26.816 1.00 57.44 138 THR A N 1
ATOM 1096 C CA . THR A 1 138 ? -15.751 -7.925 25.533 1.00 57.44 138 THR A CA 1
ATOM 1097 C C . THR A 1 138 ? -17.042 -8.242 24.770 1.00 57.44 138 THR A C 1
ATOM 1099 O O . THR A 1 138 ? -18.015 -8.719 25.352 1.00 57.44 138 THR A O 1
ATOM 1102 N N . SER A 1 139 ? -17.091 -7.922 23.471 1.00 54.12 139 SER A N 1
ATOM 1103 C CA . SER A 1 139 ? -18.264 -8.212 22.629 1.00 54.12 139 SER A CA 1
ATOM 1104 C C . SER A 1 139 ? -18.140 -9.552 21.923 1.00 54.12 139 SER A C 1
ATOM 1106 O O . SER A 1 139 ? -17.069 -9.880 21.413 1.00 54.12 139 SER A O 1
ATOM 1108 N N . ASP A 1 140 ? -19.273 -10.240 21.778 1.00 55.78 140 ASP A N 1
ATOM 1109 C CA . ASP A 1 140 ? -19.449 -11.301 20.790 1.00 55.78 140 ASP A CA 1
ATOM 1110 C C . ASP A 1 140 ? -19.449 -10.715 19.367 1.00 55.78 140 ASP A C 1
ATOM 1112 O O . ASP A 1 140 ? -20.065 -9.676 19.100 1.00 55.78 140 ASP A O 1
ATOM 1116 N N . PHE A 1 141 ? -18.757 -11.396 18.451 1.00 53.88 141 PHE A N 1
ATOM 1117 C CA . PHE A 1 141 ? -18.498 -10.979 17.065 1.00 53.88 141 PHE A CA 1
ATOM 1118 C C . PHE A 1 141 ? -19.745 -10.742 16.200 1.00 53.88 141 PHE A C 1
ATOM 1120 O O . PHE A 1 141 ? -19.702 -9.975 15.243 1.00 53.88 141 PHE A O 1
ATOM 1127 N N . GLY A 1 142 ? -20.868 -11.387 16.516 1.00 55.09 142 GLY A N 1
ATOM 1128 C CA . GLY A 1 142 ? -22.006 -11.496 15.598 1.00 55.09 142 GLY A CA 1
ATOM 1129 C C . GLY A 1 142 ? -23.010 -10.339 15.597 1.00 55.09 142 GLY A C 1
ATOM 1130 O O . GLY A 1 142 ? -24.036 -10.470 14.946 1.00 55.09 142 GLY A O 1
ATOM 1131 N N . MET A 1 143 ? -22.792 -9.251 16.348 1.00 61.41 143 MET A N 1
ATOM 1132 C CA . MET A 1 143 ? -23.878 -8.317 16.720 1.00 61.41 143 MET A CA 1
ATOM 1133 C C . MET A 1 143 ? -23.629 -6.837 16.367 1.00 61.41 143 MET A C 1
ATOM 1135 O O . MET A 1 143 ? -24.311 -5.972 16.913 1.00 61.41 143 MET A O 1
ATOM 1139 N N . LEU A 1 144 ? -22.682 -6.528 15.467 1.00 75.75 144 LEU A N 1
ATOM 1140 C CA . LEU A 1 144 ? -22.359 -5.144 15.051 1.00 75.75 144 LEU A CA 1
ATOM 1141 C C . LEU A 1 144 ? -22.960 -4.721 13.692 1.00 75.75 144 LEU A C 1
ATOM 1143 O O . LEU A 1 144 ? -22.418 -3.855 13.003 1.00 75.75 144 LEU A O 1
ATOM 1147 N N . ASP A 1 145 ? -24.033 -5.371 13.228 1.00 76.75 145 ASP A N 1
ATOM 1148 C CA . ASP A 1 145 ? -24.656 -5.056 11.927 1.00 76.75 145 ASP A CA 1
ATOM 1149 C C . ASP A 1 145 ? -25.222 -3.630 11.872 1.00 76.75 145 ASP A C 1
ATOM 1151 O O . ASP A 1 145 ? -25.156 -2.962 10.835 1.00 76.75 145 ASP A O 1
ATOM 1155 N N . ARG A 1 146 ? -25.760 -3.144 12.997 1.00 83.31 146 ARG A N 1
ATOM 1156 C CA . ARG A 1 146 ? -26.339 -1.799 13.101 1.00 83.31 146 ARG A CA 1
ATOM 1157 C C . ARG A 1 146 ? -25.268 -0.731 12.890 1.00 83.31 146 ARG A C 1
ATOM 1159 O O . ARG A 1 146 ? -25.460 0.195 12.107 1.00 83.31 146 ARG A O 1
ATOM 1166 N N . GLU A 1 147 ? -24.142 -0.884 13.569 1.00 89.06 147 GLU A N 1
ATOM 1167 C CA . GLU A 1 147 ? -22.996 0.016 13.526 1.00 89.06 147 GLU A CA 1
ATOM 1168 C C . GLU A 1 147 ? -22.357 0.013 12.133 1.00 89.06 147 GLU A C 1
ATOM 1170 O O . GLU A 1 147 ? -22.101 1.076 11.568 1.00 89.06 147 GLU A O 1
ATOM 1175 N N . ARG A 1 148 ? -22.191 -1.169 11.524 1.00 85.94 148 ARG A N 1
ATOM 1176 C CA . ARG A 1 148 ? -21.677 -1.310 10.152 1.00 85.94 148 ARG A CA 1
ATOM 1177 C C . ARG A 1 148 ? -22.583 -0.643 9.123 1.00 85.94 148 ARG A C 1
ATOM 1179 O O . ARG A 1 148 ? -22.099 0.073 8.249 1.00 85.94 148 ARG A O 1
ATOM 1186 N N . THR A 1 149 ? -23.896 -0.821 9.257 1.00 87.31 149 THR A N 1
ATOM 1187 C CA . THR A 1 149 ? -24.875 -0.153 8.388 1.00 87.31 149 THR A CA 1
ATOM 1188 C C . THR A 1 149 ? -24.776 1.368 8.516 1.00 87.31 149 THR A C 1
ATOM 1190 O O . THR A 1 149 ? -24.799 2.068 7.505 1.00 87.31 149 THR A O 1
ATOM 1193 N N . ALA A 1 150 ? -24.606 1.889 9.737 1.00 89.25 150 ALA A N 1
ATOM 1194 C CA . ALA A 1 150 ? -24.432 3.322 9.972 1.00 89.25 150 ALA A CA 1
ATOM 1195 C C . ALA A 1 150 ? -23.130 3.867 9.353 1.00 89.25 150 ALA A C 1
ATOM 1197 O O . ALA A 1 150 ? -23.149 4.939 8.749 1.00 89.25 150 ALA A O 1
ATOM 1198 N N . ILE A 1 151 ? -22.021 3.121 9.446 1.00 92.31 151 ILE A N 1
ATOM 1199 C CA . ILE A 1 151 ? -20.743 3.476 8.805 1.00 92.31 151 ILE A CA 1
ATOM 1200 C C . ILE A 1 151 ? -20.910 3.564 7.285 1.00 92.31 151 ILE A C 1
ATOM 1202 O O . ILE A 1 151 ? -20.537 4.566 6.678 1.00 92.31 151 ILE A O 1
ATOM 1206 N N . LEU A 1 152 ? -21.495 2.539 6.662 1.00 91.19 152 LEU A N 1
ATOM 1207 C CA . LEU A 1 152 ? -21.667 2.499 5.208 1.00 91.19 152 LEU A CA 1
ATOM 1208 C C . LEU A 1 152 ? -22.615 3.593 4.705 1.00 91.19 152 LEU A C 1
ATOM 1210 O O . LEU A 1 152 ? -22.338 4.207 3.678 1.00 91.19 152 LEU A O 1
ATOM 1214 N N . ALA A 1 153 ? -23.690 3.880 5.445 1.00 89.00 153 ALA A N 1
ATOM 1215 C CA . ALA A 1 153 ? -24.599 4.982 5.132 1.00 89.00 153 ALA A CA 1
ATOM 1216 C C . ALA A 1 153 ? -23.891 6.347 5.183 1.00 89.00 153 ALA A C 1
ATOM 1218 O O . ALA A 1 153 ? -24.127 7.204 4.330 1.00 89.00 153 ALA A O 1
ATOM 1219 N N . TYR A 1 154 ? -22.987 6.541 6.148 1.00 94.38 154 TYR A N 1
ATOM 1220 C CA . TYR A 1 154 ? -22.172 7.749 6.219 1.00 94.38 154 TYR A CA 1
ATOM 1221 C C . TYR A 1 154 ? -21.207 7.865 5.031 1.00 94.38 154 TYR A C 1
ATOM 1223 O O . TYR A 1 154 ? -21.171 8.910 4.384 1.00 94.38 154 TYR A O 1
ATOM 1231 N N . LEU A 1 155 ? -20.476 6.797 4.692 1.00 93.19 155 LEU A N 1
ATOM 1232 C CA . LEU A 1 155 ? -19.549 6.797 3.552 1.00 93.19 155 LEU A CA 1
ATOM 1233 C C . LEU A 1 155 ? -20.262 7.046 2.213 1.00 93.19 155 LEU A C 1
ATOM 1235 O O . LEU A 1 155 ? -19.775 7.815 1.389 1.00 93.19 155 LEU A O 1
ATOM 1239 N N . ASP A 1 156 ? -21.452 6.475 2.013 1.00 90.00 156 ASP A N 1
ATOM 1240 C CA . ASP A 1 156 ? -22.289 6.767 0.841 1.00 90.00 156 ASP A CA 1
ATOM 1241 C C . ASP A 1 156 ? -22.661 8.261 0.764 1.00 90.00 156 ASP A C 1
ATOM 1243 O O . ASP A 1 156 ? -22.600 8.880 -0.302 1.00 90.00 156 ASP A O 1
ATOM 1247 N N . SER A 1 157 ? -22.968 8.884 1.908 1.00 89.88 157 SER A N 1
ATOM 1248 C CA . SER A 1 157 ? -23.193 10.331 1.982 1.00 89.88 157 SER A CA 1
ATOM 1249 C C . SER A 1 157 ? -21.928 11.137 1.662 1.00 89.88 157 SER A C 1
ATOM 1251 O O . SER A 1 157 ? -22.030 12.181 1.019 1.00 89.88 157 SER A O 1
ATOM 1253 N N . VAL A 1 158 ? -20.745 10.689 2.088 1.00 91.88 158 VAL A N 1
ATOM 1254 C CA . VAL A 1 158 ? -19.460 11.345 1.789 1.00 91.88 158 VAL A CA 1
ATOM 1255 C C . VAL A 1 158 ? -19.145 11.269 0.291 1.00 91.88 158 VAL A C 1
ATOM 1257 O O . VAL A 1 158 ? -18.854 12.301 -0.315 1.00 91.88 158 VAL A O 1
ATOM 1260 N N . GLU A 1 159 ? -19.305 10.111 -0.353 1.00 89.81 159 GLU A N 1
ATOM 1261 C CA . GLU A 1 159 ? -19.074 9.967 -1.801 1.00 89.81 159 GLU A CA 1
ATOM 1262 C C . GLU A 1 159 ? -20.012 10.860 -2.633 1.00 89.81 159 GLU A C 1
ATOM 1264 O O . GLU A 1 159 ? -19.585 11.492 -3.604 1.00 89.81 159 GLU A O 1
ATOM 1269 N N . LYS A 1 160 ? -21.284 10.961 -2.227 1.00 87.00 160 LYS A N 1
ATOM 1270 C CA . LYS A 1 160 ? -22.317 11.742 -2.930 1.00 87.00 160 LYS A CA 1
ATOM 1271 C C . LYS A 1 160 ? -22.257 13.243 -2.681 1.00 87.00 160 LYS A C 1
ATOM 1273 O O . LYS A 1 160 ? -22.651 14.015 -3.549 1.00 87.00 160 LYS A O 1
ATOM 1278 N N . HIS A 1 161 ? -21.870 13.668 -1.483 1.00 87.56 161 HIS A N 1
ATOM 1279 C CA . HIS A 1 161 ? -22.007 15.069 -1.079 1.00 87.56 161 HIS A CA 1
ATOM 1280 C C . HIS A 1 161 ? -20.679 15.762 -0.810 1.00 87.56 161 HIS A C 1
ATOM 1282 O O . HIS A 1 161 ? -20.619 16.972 -1.004 1.00 87.56 161 HIS A O 1
ATOM 1288 N N . ALA A 1 162 ? -19.641 15.035 -0.391 1.00 86.38 162 ALA A N 1
ATOM 1289 C CA . ALA A 1 162 ? -18.322 15.605 -0.140 1.00 86.38 162 ALA A CA 1
ATOM 1290 C C . ALA A 1 162 ? -17.378 15.427 -1.325 1.00 86.38 162 ALA A C 1
ATOM 1292 O O . ALA A 1 162 ? -16.591 16.328 -1.557 1.00 86.38 162 ALA A O 1
ATOM 1293 N N . LEU A 1 163 ? -17.447 14.310 -2.062 1.00 86.25 163 LEU A N 1
ATOM 1294 C CA . LEU A 1 163 ? -16.562 14.052 -3.203 1.00 86.25 163 LEU A CA 1
ATOM 1295 C C . LEU A 1 163 ? -17.164 14.492 -4.544 1.00 86.25 163 LEU A C 1
ATOM 1297 O O . LEU A 1 163 ? -16.494 15.188 -5.308 1.00 86.25 163 LEU A O 1
ATOM 1301 N N . ASN A 1 164 ? -18.430 14.141 -4.802 1.00 79.12 164 ASN A N 1
ATOM 1302 C CA . ASN A 1 164 ? -19.120 14.407 -6.072 1.00 79.12 164 ASN A CA 1
ATOM 1303 C C . ASN A 1 164 ? -20.379 15.263 -5.881 1.00 79.12 164 ASN A C 1
ATOM 1305 O O . ASN A 1 164 ? -21.492 14.765 -6.073 1.00 79.12 164 ASN A O 1
ATOM 1309 N N . PRO A 1 165 ? -20.249 16.540 -5.485 1.00 67.81 165 PRO A N 1
ATOM 1310 C CA . PRO A 1 165 ? -21.420 17.345 -5.198 1.00 67.81 165 PRO A CA 1
ATOM 1311 C C . PRO A 1 165 ? -22.296 17.549 -6.459 1.00 67.81 165 PRO A C 1
ATOM 1313 O O . PRO A 1 165 ? -21.766 17.658 -7.569 1.00 67.81 165 PRO A O 1
ATOM 1316 N N . PRO A 1 166 ? -23.636 17.644 -6.321 1.00 60.72 166 PRO A N 1
ATOM 1317 C CA . PRO A 1 166 ? -24.579 17.612 -7.452 1.00 60.72 166 PRO A CA 1
ATOM 1318 C C . PRO A 1 166 ? -24.394 18.706 -8.515 1.00 60.72 166 PRO A C 1
ATOM 1320 O O . PRO A 1 166 ? -24.880 18.569 -9.634 1.00 60.72 166 PRO A O 1
ATOM 1323 N N . HIS A 1 167 ? -23.725 19.806 -8.172 1.00 62.03 167 HIS A N 1
ATOM 1324 C CA . HIS A 1 167 ? -23.493 20.959 -9.045 1.00 62.03 167 HIS A CA 1
ATOM 1325 C C . HIS A 1 167 ? -22.170 20.895 -9.828 1.00 62.03 167 HIS A C 1
ATOM 1327 O O . HIS A 1 167 ? -21.907 21.786 -10.632 1.00 62.03 167 HIS A O 1
ATOM 1333 N N . HIS A 1 168 ? -21.358 19.846 -9.659 1.00 61.06 168 HIS A N 1
ATOM 1334 C CA . HIS A 1 168 ? -20.052 19.699 -10.316 1.00 61.06 168 HIS A CA 1
ATOM 1335 C C . HIS A 1 168 ? -20.145 18.974 -11.677 1.00 61.06 168 HIS A C 1
ATOM 1337 O O . HIS A 1 168 ? -19.487 17.963 -11.928 1.00 61.06 168 HIS A O 1
ATOM 1343 N N . VAL A 1 169 ? -20.988 19.481 -12.581 1.00 54.94 169 VAL A N 1
ATOM 1344 C CA . VAL A 1 169 ? -21.198 18.897 -13.919 1.00 54.94 169 VAL A CA 1
ATOM 1345 C C . VAL A 1 169 ? -19.949 19.117 -14.787 1.00 54.94 169 VAL A C 1
ATOM 1347 O O . VAL A 1 169 ? -19.699 20.229 -15.240 1.00 54.94 169 VAL A O 1
ATOM 1350 N N . GLY A 1 170 ? -19.165 18.058 -15.027 1.00 55.16 170 GLY A N 1
ATOM 1351 C CA . GLY A 1 170 ? -18.057 18.055 -15.999 1.00 55.16 170 GLY A CA 1
ATOM 1352 C C . GLY A 1 170 ? -16.636 17.903 -15.436 1.00 55.16 170 GLY A C 1
ATOM 1353 O O . GLY A 1 170 ? -15.696 17.845 -16.224 1.00 55.16 170 GLY A O 1
ATOM 1354 N N . SER A 1 171 ? -16.461 17.799 -14.114 1.00 57.06 171 SER A N 1
ATOM 1355 C CA . SER A 1 171 ? -15.171 17.416 -13.508 1.00 57.06 171 SER A CA 1
ATOM 1356 C C . SER A 1 171 ? -15.036 15.887 -13.456 1.00 57.06 171 SER A C 1
ATOM 1358 O O . SER A 1 171 ? -16.063 15.213 -13.323 1.00 57.06 171 SER A O 1
ATOM 1360 N N . PRO A 1 172 ? -13.822 15.308 -13.568 1.00 60.06 172 PRO A N 1
ATOM 1361 C CA . PRO A 1 172 ? -13.620 13.880 -13.338 1.00 60.06 172 PRO A CA 1
ATOM 1362 C C . PRO A 1 172 ? -14.201 13.458 -11.984 1.00 60.06 172 PRO A C 1
ATOM 1364 O O . PRO A 1 172 ? -14.034 14.142 -10.976 1.00 60.06 172 PRO A O 1
ATOM 1367 N N . TYR A 1 173 ? -14.911 12.331 -11.988 1.00 63.09 173 TYR A N 1
ATOM 1368 C CA . TYR A 1 173 ? -15.543 11.755 -10.806 1.00 63.09 173 TYR A CA 1
ATOM 1369 C C . TYR A 1 173 ? -14.485 11.451 -9.737 1.00 63.09 173 TYR A C 1
ATOM 1371 O O . TYR A 1 173 ? -13.606 10.612 -9.954 1.00 63.09 173 TYR A O 1
ATOM 1379 N N . ALA A 1 174 ? -14.578 12.116 -8.587 1.00 72.12 174 ALA A N 1
ATOM 1380 C CA . ALA A 1 174 ? -13.750 11.829 -7.424 1.00 72.12 174 ALA A CA 1
ATOM 1381 C C . ALA A 1 174 ? -14.417 10.682 -6.655 1.00 72.12 174 ALA A C 1
ATOM 1383 O O . ALA A 1 174 ? -15.301 10.884 -5.832 1.00 72.12 174 ALA A O 1
ATOM 1384 N N . GLY A 1 175 ? -14.082 9.444 -7.000 1.00 79.69 175 GLY A N 1
ATOM 1385 C CA . GLY A 1 175 ? -14.615 8.259 -6.331 1.00 79.69 175 GLY A CA 1
ATOM 1386 C C . GLY A 1 175 ? -13.673 7.727 -5.263 1.00 79.69 175 GLY A C 1
ATOM 1387 O O . GLY A 1 175 ? -12.473 7.991 -5.297 1.00 79.69 175 GLY A O 1
ATOM 1388 N N . TYR A 1 176 ? -14.198 6.887 -4.374 1.00 86.00 176 TYR A N 1
ATOM 1389 C CA . TYR A 1 176 ? -13.335 6.036 -3.560 1.00 86.00 176 TYR A CA 1
ATOM 1390 C C . TYR A 1 176 ? -12.447 5.139 -4.431 1.00 86.00 176 TYR A C 1
ATOM 1392 O O . TYR A 1 176 ? -12.858 4.699 -5.512 1.00 86.00 176 TYR A O 1
ATOM 1400 N N . SER A 1 177 ? -11.250 4.826 -3.927 1.00 84.88 177 SER A N 1
ATOM 1401 C CA . SER A 1 177 ? -10.349 3.860 -4.556 1.00 84.88 177 SER A CA 1
ATOM 1402 C C . SER A 1 177 ? -11.014 2.480 -4.677 1.00 84.88 177 SER A C 1
ATOM 1404 O O . SER A 1 177 ? -11.937 2.139 -3.928 1.00 84.88 177 SER A O 1
ATOM 1406 N N . ALA A 1 178 ? -10.542 1.657 -5.618 1.00 80.50 178 ALA A N 1
ATOM 1407 C CA . ALA A 1 178 ? -11.054 0.295 -5.791 1.00 80.50 178 ALA A CA 1
ATOM 1408 C C . ALA A 1 178 ? -10.922 -0.544 -4.504 1.00 80.50 178 ALA A C 1
ATOM 1410 O O . ALA A 1 178 ? -11.800 -1.356 -4.208 1.00 80.50 178 ALA A O 1
ATOM 1411 N N . GLU A 1 179 ? -9.872 -0.295 -3.716 1.00 78.62 179 GLU A N 1
ATOM 1412 C CA . GLU A 1 179 ? -9.628 -0.979 -2.445 1.00 78.62 179 GLU A CA 1
ATOM 1413 C C . GLU A 1 179 ? -10.649 -0.571 -1.374 1.00 78.62 179 GLU A C 1
ATOM 1415 O O . GLU A 1 179 ? -11.265 -1.440 -0.757 1.00 78.62 179 GLU A O 1
ATOM 1420 N N . ILE A 1 180 ? -10.941 0.729 -1.230 1.00 85.06 180 ILE A N 1
ATOM 1421 C CA . ILE A 1 180 ? -11.991 1.210 -0.318 1.00 85.06 180 ILE A CA 1
ATOM 1422 C C . ILE A 1 180 ? -13.350 0.625 -0.717 1.00 85.06 180 ILE A C 1
ATOM 1424 O O . ILE A 1 180 ? -14.074 0.113 0.136 1.00 85.06 180 ILE A O 1
ATOM 1428 N N . LYS A 1 181 ? -13.689 0.606 -2.015 1.00 85.62 181 LYS A N 1
ATOM 1429 C CA . LYS A 1 181 ? -14.956 0.020 -2.495 1.00 85.62 181 LYS A CA 1
ATOM 1430 C C . LYS A 1 181 ? -15.056 -1.473 -2.181 1.00 85.62 181 LYS A C 1
ATOM 1432 O O . LYS A 1 181 ? -16.098 -1.941 -1.721 1.00 85.62 181 LYS A O 1
ATOM 1437 N N . LYS A 1 182 ? -13.965 -2.220 -2.358 1.00 82.12 182 LYS A N 1
ATOM 1438 C CA . LYS A 1 182 ? -13.881 -3.637 -1.983 1.00 82.12 182 LYS A CA 1
ATOM 1439 C C . LYS A 1 182 ? -14.076 -3.827 -0.476 1.00 82.12 182 LYS A C 1
ATOM 1441 O O . LYS A 1 182 ? -14.865 -4.681 -0.068 1.00 82.12 182 LYS A O 1
ATOM 1446 N N . LEU A 1 183 ? -13.441 -3.005 0.356 1.00 81.69 183 LEU A N 1
ATOM 1447 C CA . LEU A 1 183 ? -13.618 -3.052 1.808 1.00 81.69 183 LEU A CA 1
ATOM 1448 C C . LEU A 1 183 ? -15.053 -2.708 2.235 1.00 81.69 183 LEU A C 1
ATOM 1450 O O . LEU A 1 1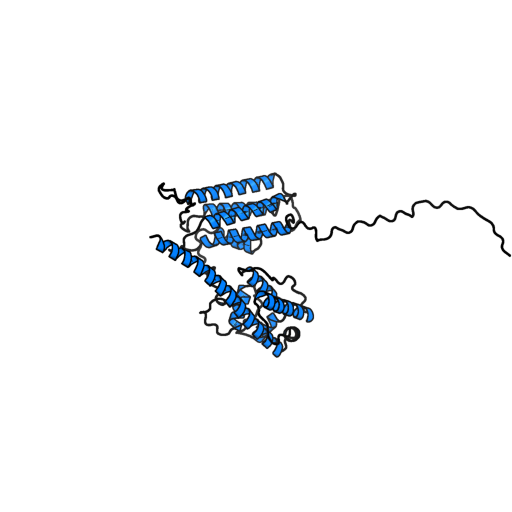83 ? -15.615 -3.411 3.070 1.00 81.69 183 LEU A O 1
ATOM 1454 N N . MET A 1 184 ? -15.693 -1.715 1.613 1.00 82.69 184 MET A N 1
ATOM 1455 C CA . MET A 1 184 ? -17.103 -1.389 1.864 1.00 82.69 184 MET A CA 1
ATOM 1456 C C . MET A 1 184 ? -18.022 -2.586 1.587 1.00 82.69 184 MET A C 1
ATOM 1458 O O . MET A 1 184 ? -18.892 -2.896 2.402 1.00 82.69 184 MET A O 1
ATOM 1462 N N . THR A 1 185 ? -17.799 -3.317 0.485 1.00 81.06 185 THR A N 1
ATOM 1463 C CA . THR A 1 185 ? -18.581 -4.534 0.190 1.00 81.06 185 THR A CA 1
ATOM 1464 C C . THR A 1 185 ? -18.347 -5.650 1.210 1.00 81.06 185 THR A C 1
ATOM 1466 O O . THR A 1 185 ? -19.292 -6.340 1.587 1.00 81.06 185 THR A O 1
ATOM 1469 N N . LYS A 1 186 ? -17.118 -5.785 1.722 1.00 77.44 186 LYS A N 1
ATOM 1470 C CA . LYS A 1 186 ? -16.767 -6.759 2.765 1.00 77.44 186 LYS A CA 1
ATOM 1471 C C . LYS A 1 186 ? -17.436 -6.434 4.107 1.00 77.44 186 LYS A C 1
ATOM 1473 O O . LYS A 1 186 ? -17.883 -7.342 4.800 1.00 77.44 186 LYS A O 1
ATOM 1478 N N . THR A 1 187 ? -17.561 -5.153 4.447 1.00 72.62 187 THR A N 1
ATOM 1479 C CA . THR A 1 187 ? -18.225 -4.684 5.675 1.00 72.62 187 THR A CA 1
ATOM 1480 C C . THR A 1 187 ? -19.757 -4.818 5.610 1.00 72.62 187 THR A C 1
ATOM 1482 O O . THR A 1 187 ? -20.409 -4.928 6.649 1.00 72.62 187 THR A O 1
ATOM 1485 N N . SER A 1 188 ? -20.342 -4.875 4.405 1.00 70.06 188 SER A N 1
ATOM 1486 C CA . SER A 1 188 ? -21.797 -4.875 4.165 1.00 70.06 188 SER A CA 1
ATOM 1487 C C . SER A 1 188 ? -22.514 -6.226 4.345 1.00 70.06 188 SER A C 1
ATOM 1489 O O . SER A 1 188 ? -23.741 -6.260 4.260 1.00 70.06 188 SER A O 1
ATOM 1491 N N . GLY A 1 189 ? -21.808 -7.345 4.529 1.00 53.03 189 GLY A N 1
ATOM 1492 C CA . GLY A 1 189 ? -22.415 -8.680 4.438 1.00 53.03 189 GLY A CA 1
ATOM 1493 C C . GLY A 1 189 ? -23.041 -9.215 5.738 1.00 53.03 189 GLY A C 1
ATOM 1494 O O . GLY A 1 189 ? -22.327 -9.328 6.739 1.00 53.03 189 GLY A O 1
ATOM 1495 N N . PRO A 1 190 ? -24.316 -9.658 5.713 1.00 48.12 190 PRO A N 1
ATOM 1496 C CA . PRO A 1 190 ? -24.859 -10.646 6.637 1.00 48.12 190 PRO A CA 1
ATOM 1497 C C . PRO A 1 190 ? -24.709 -12.052 6.025 1.00 48.12 190 PRO A C 1
ATOM 1499 O O . PRO A 1 190 ? -25.240 -12.326 4.952 1.00 48.12 190 PRO A O 1
ATOM 1502 N N . GLY A 1 191 ? -23.984 -12.956 6.692 1.00 44.22 191 GLY A N 1
ATOM 1503 C CA . GLY A 1 191 ? -24.129 -14.411 6.510 1.00 44.22 191 GLY A CA 1
ATOM 1504 C C . GLY A 1 191 ? -24.139 -14.960 5.073 1.00 44.22 191 GLY A C 1
ATOM 1505 O O . GLY A 1 191 ? -25.015 -15.749 4.731 1.00 44.22 191 GLY A O 1
ATOM 1506 N N . GLY A 1 192 ? -23.166 -14.589 4.239 1.00 31.30 192 GLY A N 1
ATOM 1507 C CA . GLY A 1 192 ? -22.970 -15.167 2.909 1.00 31.30 192 GLY A CA 1
ATOM 1508 C C . GLY A 1 192 ? -21.580 -15.770 2.779 1.00 31.30 192 GLY A C 1
ATOM 1509 O O . GLY A 1 192 ? -20.652 -15.096 2.342 1.00 31.30 192 GLY A O 1
ATOM 1510 N N . CYS A 1 193 ? -21.427 -17.039 3.156 1.00 31.53 193 CYS A N 1
ATOM 1511 C CA . CYS A 1 193 ? -20.268 -17.830 2.767 1.00 31.53 193 CYS A CA 1
ATOM 1512 C C . CYS A 1 193 ? -20.125 -17.803 1.238 1.00 31.53 193 CYS A C 1
ATOM 1514 O O . CYS A 1 193 ? -20.873 -18.474 0.532 1.00 31.53 193 CYS A O 1
ATOM 1516 N N . ALA A 1 194 ? -19.105 -17.114 0.730 1.00 29.17 194 ALA A N 1
ATOM 1517 C CA . ALA A 1 194 ? -18.354 -17.687 -0.373 1.00 29.17 194 ALA A CA 1
ATOM 1518 C C . ALA A 1 194 ? -17.565 -18.867 0.225 1.00 29.17 194 ALA A C 1
ATOM 1520 O O . ALA A 1 194 ? -16.760 -18.639 1.138 1.00 29.17 194 ALA A O 1
ATOM 1521 N N . PRO A 1 195 ? -17.786 -20.122 -0.206 1.00 34.81 195 PRO A N 1
ATOM 1522 C CA . PRO A 1 195 ? -16.912 -21.214 0.188 1.00 34.81 195 PRO A CA 1
ATOM 1523 C C . PRO A 1 195 ? -15.553 -20.953 -0.472 1.00 34.81 195 PRO A C 1
ATOM 1525 O O . PRO A 1 195 ? -15.353 -21.267 -1.641 1.00 34.81 195 PRO A O 1
ATOM 1528 N N . GLY A 1 196 ? -14.647 -20.289 0.251 1.00 33.25 196 GLY A N 1
ATOM 1529 C CA . GLY A 1 196 ? -13.299 -20.014 -0.248 1.00 33.25 196 GLY A CA 1
ATOM 1530 C C . GLY A 1 196 ? -12.539 -18.829 0.348 1.00 33.25 196 GLY A C 1
ATOM 1531 O O . GLY A 1 196 ? -11.368 -18.690 0.026 1.00 33.25 196 GLY A O 1
ATOM 1532 N N . MET A 1 197 ? -13.125 -17.983 1.205 1.00 38.50 197 MET A N 1
ATOM 1533 C CA . MET A 1 197 ? -12.366 -16.890 1.845 1.00 38.50 197 MET A CA 1
ATOM 1534 C C . MET A 1 197 ? -12.634 -16.801 3.349 1.00 38.50 197 MET A C 1
ATOM 1536 O O . MET A 1 197 ? -13.087 -15.787 3.872 1.00 38.50 197 MET A O 1
ATOM 1540 N N . GLY A 1 198 ? -12.354 -17.899 4.049 1.00 29.86 198 GLY A N 1
ATOM 1541 C CA . GLY A 1 198 ? -12.161 -17.892 5.496 1.00 29.86 198 GLY A CA 1
ATOM 1542 C C . GLY A 1 198 ? -10.692 -17.629 5.827 1.00 29.86 198 GLY A C 1
ATOM 1543 O O . GLY A 1 198 ? -9.814 -18.238 5.229 1.00 29.86 198 GLY A O 1
ATOM 1544 N N . LEU A 1 199 ? -10.440 -16.742 6.790 1.00 35.44 199 LEU A N 1
ATOM 1545 C CA . LEU A 1 199 ? -9.229 -16.731 7.621 1.00 35.44 199 LEU A CA 1
ATOM 1546 C C . LEU A 1 199 ? -7.852 -16.599 6.926 1.00 35.44 199 LEU A C 1
ATOM 1548 O O . LEU A 1 199 ? -6.848 -17.010 7.495 1.00 35.44 199 LEU A O 1
ATOM 1552 N N . ASP A 1 200 ? -7.755 -15.960 5.758 1.00 34.88 200 ASP A N 1
ATOM 1553 C CA . ASP A 1 200 ? -6.444 -15.704 5.126 1.00 34.88 200 ASP A CA 1
ATOM 1554 C C . ASP A 1 200 ? -5.891 -14.290 5.384 1.00 34.88 200 ASP A C 1
ATOM 1556 O O . ASP A 1 200 ? -4.720 -14.036 5.136 1.00 34.88 200 ASP A O 1
ATOM 1560 N N . SER A 1 201 ? -6.653 -13.380 6.004 1.00 36.19 201 SER A N 1
ATOM 1561 C CA . SER A 1 201 ? -6.130 -12.045 6.372 1.00 36.19 201 SER A CA 1
ATOM 1562 C C . SER A 1 201 ? -5.209 -12.054 7.606 1.00 36.19 201 SER A C 1
ATOM 1564 O O . SER A 1 201 ? -4.595 -11.037 7.923 1.00 36.19 201 SER A O 1
ATOM 1566 N N . LEU A 1 202 ? -5.109 -13.199 8.290 1.00 40.50 202 LEU A N 1
ATOM 1567 C CA . LEU A 1 202 ? -4.058 -13.531 9.258 1.00 40.50 202 LEU A CA 1
ATOM 1568 C C . LEU A 1 202 ? -3.309 -14.813 8.861 1.00 40.50 202 LEU A C 1
ATOM 1570 O O . LEU A 1 202 ? -2.501 -15.313 9.654 1.00 40.50 202 LEU A O 1
ATOM 1574 N N . LYS A 1 203 ? -3.484 -15.320 7.625 1.00 44.97 203 LYS A N 1
ATOM 1575 C CA . LYS A 1 203 ? -2.398 -16.102 7.041 1.00 44.97 203 LYS A CA 1
ATOM 1576 C C . LYS A 1 203 ? -1.266 -15.110 6.893 1.00 44.97 203 LYS A C 1
ATOM 1578 O O . LYS A 1 203 ? -1.283 -14.237 6.035 1.00 44.97 203 LYS A O 1
ATOM 1583 N N . VAL A 1 204 ? -0.286 -15.238 7.781 1.00 55.78 204 VAL A N 1
ATOM 1584 C CA . VAL A 1 204 ? 1.087 -14.869 7.464 1.00 55.78 204 VAL A CA 1
ATOM 1585 C C . VAL A 1 204 ? 1.289 -15.359 6.038 1.00 55.78 204 VAL A C 1
ATOM 1587 O O . VAL A 1 204 ? 1.214 -16.574 5.829 1.00 55.78 204 VAL A O 1
ATOM 1590 N N . SER A 1 205 ? 1.385 -14.429 5.074 1.00 72.50 205 SER A N 1
ATOM 1591 C CA . SER A 1 205 ? 1.512 -14.784 3.662 1.00 72.50 205 SER A CA 1
ATOM 1592 C C . SER A 1 205 ? 2.543 -15.894 3.588 1.00 72.50 205 SER A C 1
ATOM 1594 O O . SER A 1 205 ? 3.548 -15.828 4.300 1.00 72.50 205 SER A O 1
ATOM 1596 N N . SER A 1 206 ? 2.281 -16.950 2.823 1.00 76.25 206 SER A N 1
ATOM 1597 C CA . SER A 1 206 ? 3.103 -18.165 2.882 1.00 76.25 206 SER A CA 1
ATOM 1598 C C . SER A 1 206 ? 4.597 -17.844 2.756 1.00 76.25 206 SER A C 1
ATOM 1600 O O . SER A 1 206 ? 5.430 -18.477 3.404 1.00 76.25 206 SER A O 1
ATOM 1602 N N . TRP A 1 207 ? 4.942 -16.816 1.969 1.00 81.25 207 TRP A N 1
ATOM 1603 C CA . TRP A 1 207 ? 6.308 -16.336 1.759 1.00 81.25 207 TRP A CA 1
ATOM 1604 C C . TRP A 1 207 ? 6.969 -15.745 3.017 1.00 81.25 207 TRP A C 1
ATOM 1606 O O . TRP A 1 207 ? 8.193 -15.692 3.091 1.00 81.25 207 TRP A O 1
ATOM 1616 N N . VAL A 1 208 ? 6.217 -15.342 4.040 1.00 80.44 208 VAL A N 1
ATOM 1617 C CA . VAL A 1 208 ? 6.716 -14.878 5.348 1.00 80.44 208 VAL A CA 1
ATOM 1618 C C . VAL A 1 208 ? 6.915 -16.044 6.323 1.00 80.44 208 VAL A C 1
ATOM 1620 O O . VAL A 1 208 ? 7.762 -15.946 7.219 1.00 80.44 208 VAL A O 1
ATOM 1623 N N . ASP A 1 209 ? 6.193 -17.158 6.150 1.00 77.19 209 ASP A N 1
ATOM 1624 C CA . ASP A 1 209 ? 6.309 -18.312 7.042 1.00 77.19 209 ASP A CA 1
ATOM 1625 C C . ASP A 1 209 ? 7.719 -18.918 6.964 1.00 77.19 209 ASP A C 1
ATOM 1627 O O . ASP A 1 209 ? 8.307 -19.126 5.899 1.00 77.19 209 ASP A O 1
ATOM 1631 N N . ARG A 1 210 ? 8.300 -19.164 8.138 1.00 65.31 210 ARG A N 1
ATOM 1632 C CA . ARG A 1 210 ? 9.624 -19.770 8.289 1.00 65.31 210 ARG A CA 1
ATOM 1633 C C . ARG A 1 210 ? 9.560 -21.297 8.251 1.00 65.31 210 ARG A C 1
ATOM 1635 O O . ARG A 1 210 ? 10.595 -21.922 8.064 1.00 65.31 210 ARG A O 1
ATOM 1642 N N . LYS A 1 211 ? 8.377 -21.876 8.477 1.00 62.47 211 LYS A N 1
ATOM 1643 C CA . LYS A 1 211 ? 8.130 -23.324 8.462 1.00 62.47 211 LYS A CA 1
ATOM 1644 C C . LYS A 1 211 ? 7.639 -23.840 7.112 1.00 62.47 211 LYS A C 1
ATOM 1646 O O . LYS A 1 211 ? 7.488 -25.045 6.963 1.00 62.47 211 LYS A O 1
ATOM 1651 N N . ALA A 1 212 ? 7.349 -22.945 6.171 1.00 68.94 212 ALA A N 1
ATOM 1652 C CA . ALA A 1 212 ? 7.012 -23.334 4.815 1.00 68.94 212 ALA A CA 1
ATOM 1653 C C . ALA A 1 212 ? 8.268 -23.883 4.125 1.00 68.94 212 ALA A C 1
ATOM 1655 O O . ALA A 1 212 ? 9.279 -23.181 4.026 1.00 68.94 212 ALA A O 1
ATOM 1656 N N . ASP A 1 213 ? 8.189 -25.130 3.668 1.00 67.44 213 ASP A N 1
ATOM 1657 C CA . ASP A 1 213 ? 9.232 -25.767 2.870 1.00 67.44 213 ASP A CA 1
ATOM 1658 C C . ASP A 1 213 ? 9.168 -25.200 1.447 1.00 67.44 213 ASP A C 1
ATOM 1660 O O . ASP A 1 213 ? 8.336 -25.593 0.629 1.00 67.44 213 ASP A O 1
ATOM 1664 N N . TRP A 1 214 ? 10.014 -24.207 1.17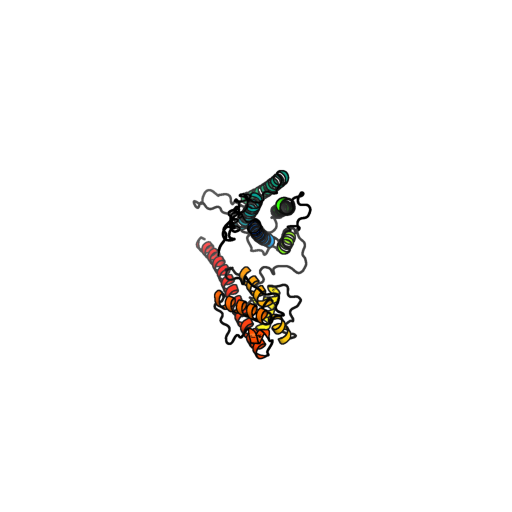6 1.00 77.31 214 TRP A N 1
ATOM 1665 C CA . TRP A 1 214 ? 10.146 -23.607 -0.149 1.00 77.31 214 TRP A CA 1
ATOM 1666 C C . TRP A 1 214 ? 11.112 -24.432 -1.000 1.00 77.31 214 TRP A C 1
ATOM 1668 O O . TRP A 1 214 ? 12.255 -24.643 -0.603 1.00 77.31 214 TRP A O 1
ATOM 1678 N N . GLU A 1 215 ? 10.665 -24.856 -2.185 1.00 73.19 215 GLU A N 1
ATOM 1679 C CA . GLU A 1 215 ? 11.482 -25.616 -3.147 1.00 73.19 215 GLU A CA 1
ATOM 1680 C C . GLU A 1 215 ? 12.722 -24.834 -3.610 1.00 73.19 215 GLU A C 1
ATOM 1682 O O . GLU A 1 215 ? 13.775 -25.417 -3.855 1.00 73.19 215 GLU A O 1
ATOM 1687 N N . SER A 1 216 ? 12.606 -23.506 -3.714 1.00 82.69 216 SER A N 1
ATOM 1688 C CA . SER A 1 216 ? 13.715 -22.588 -3.980 1.00 82.69 216 SER A CA 1
ATOM 1689 C C . SER A 1 216 ? 13.463 -21.218 -3.345 1.00 82.69 216 SER A C 1
ATOM 1691 O O . SER A 1 216 ? 12.313 -20.800 -3.166 1.00 82.69 216 SER A O 1
ATOM 1693 N N . GLU A 1 217 ? 14.539 -20.490 -3.030 1.00 85.62 217 GLU A N 1
ATOM 1694 C CA . GLU A 1 217 ? 14.443 -19.097 -2.569 1.00 85.62 217 GLU A CA 1
ATOM 1695 C C . GLU A 1 217 ? 13.793 -18.201 -3.634 1.00 85.62 217 GLU A C 1
ATOM 1697 O O . GLU A 1 217 ? 12.971 -17.347 -3.306 1.00 85.62 217 GLU A O 1
ATOM 1702 N N . LEU A 1 218 ? 14.027 -18.504 -4.913 1.00 87.44 218 LEU A N 1
ATOM 1703 C CA . LEU A 1 218 ? 13.434 -17.792 -6.038 1.00 87.44 218 LEU A CA 1
ATOM 1704 C C . LEU A 1 218 ? 11.906 -17.959 -6.121 1.00 87.44 218 LEU A C 1
ATOM 1706 O O . LEU A 1 218 ? 11.184 -16.994 -6.376 1.00 87.44 218 LEU A O 1
ATOM 1710 N N . ALA A 1 219 ? 11.385 -19.161 -5.845 1.00 87.25 219 ALA A N 1
ATOM 1711 C CA . ALA A 1 219 ? 9.940 -19.398 -5.771 1.00 87.25 219 ALA A CA 1
ATOM 1712 C C . ALA A 1 219 ? 9.292 -18.613 -4.618 1.00 87.25 219 ALA A C 1
ATOM 1714 O O . ALA A 1 219 ? 8.171 -18.111 -4.747 1.00 87.25 219 ALA A O 1
ATOM 1715 N N . ARG A 1 220 ? 10.016 -18.450 -3.504 1.00 89.38 220 ARG A N 1
ATOM 1716 C CA . ARG A 1 220 ? 9.586 -17.610 -2.381 1.00 89.38 220 ARG A CA 1
ATOM 1717 C C . ARG A 1 220 ? 9.540 -16.134 -2.774 1.00 89.38 220 ARG A C 1
ATOM 1719 O O . ARG A 1 220 ? 8.579 -15.446 -2.431 1.00 89.38 220 ARG A O 1
ATOM 1726 N N . SER A 1 221 ? 10.538 -15.655 -3.513 1.00 90.44 221 SER A N 1
ATOM 1727 C CA . SER A 1 221 ? 10.565 -14.291 -4.047 1.00 90.44 221 SER A CA 1
ATOM 1728 C C . SER A 1 221 ? 9.419 -14.021 -5.020 1.00 90.44 221 SER A C 1
ATOM 1730 O O . SER A 1 221 ? 8.786 -12.971 -4.934 1.00 90.44 221 SER A O 1
ATOM 1732 N N . TYR A 1 222 ? 9.099 -14.976 -5.897 1.00 90.75 222 TYR A N 1
ATOM 1733 C CA . TYR A 1 222 ? 7.936 -14.884 -6.781 1.00 90.75 222 TYR A CA 1
ATOM 1734 C C . TYR A 1 222 ? 6.628 -14.765 -5.992 1.00 90.75 222 TYR A C 1
ATOM 1736 O O . TYR A 1 222 ? 5.848 -13.847 -6.237 1.00 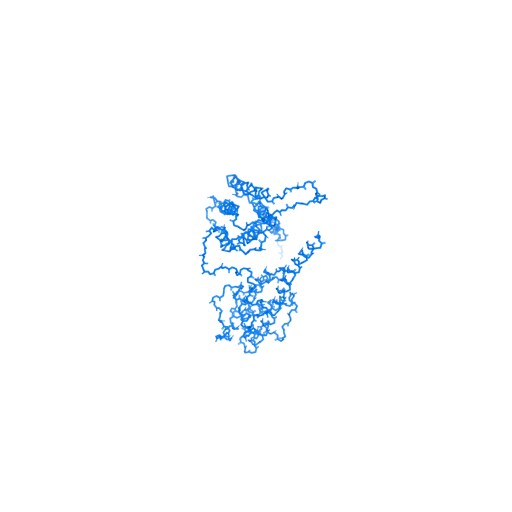90.75 222 TYR A O 1
ATOM 1744 N N . ALA A 1 223 ? 6.419 -15.625 -4.989 1.00 88.12 223 ALA A N 1
ATOM 1745 C CA . ALA A 1 223 ? 5.234 -15.559 -4.135 1.00 88.12 223 ALA A CA 1
ATOM 1746 C C . ALA A 1 223 ? 5.118 -14.214 -3.393 1.00 88.12 223 ALA A C 1
ATOM 1748 O O . ALA A 1 223 ? 4.018 -13.680 -3.268 1.00 88.12 223 ALA A O 1
ATOM 1749 N N . MET A 1 224 ? 6.242 -13.646 -2.939 1.00 90.75 224 MET A N 1
ATOM 1750 C CA . MET A 1 224 ? 6.282 -12.310 -2.333 1.00 90.75 224 MET A CA 1
ATOM 1751 C C . MET A 1 224 ? 5.861 -11.216 -3.322 1.00 90.75 224 MET A C 1
ATOM 1753 O O . MET A 1 224 ? 5.060 -10.356 -2.969 1.00 90.75 224 MET A O 1
ATOM 1757 N N . ILE A 1 225 ? 6.383 -11.241 -4.551 1.00 90.56 225 ILE A N 1
ATOM 1758 C CA . ILE A 1 225 ? 6.041 -10.257 -5.586 1.00 90.56 225 ILE A CA 1
ATOM 1759 C C . ILE A 1 225 ? 4.546 -10.343 -5.931 1.00 90.56 225 ILE A C 1
ATOM 1761 O O . ILE A 1 225 ? 3.850 -9.333 -5.842 1.00 90.56 225 ILE A O 1
ATOM 1765 N N . VAL A 1 226 ? 4.023 -11.537 -6.224 1.00 88.56 226 VAL A N 1
ATOM 1766 C CA . VAL A 1 226 ? 2.610 -11.735 -6.606 1.00 88.56 226 VAL A CA 1
ATOM 1767 C C . VAL A 1 226 ? 1.638 -11.337 -5.487 1.00 88.56 226 VAL A C 1
ATOM 1769 O O . VAL A 1 226 ? 0.575 -10.790 -5.759 1.00 88.56 226 VAL A O 1
ATOM 1772 N N . ASP A 1 227 ? 2.006 -11.539 -4.218 1.00 85.44 227 ASP A N 1
ATOM 1773 C CA . ASP A 1 227 ? 1.209 -11.102 -3.056 1.00 85.44 227 ASP A CA 1
ATOM 1774 C C . ASP A 1 227 ? 1.203 -9.570 -2.851 1.00 85.44 227 ASP A C 1
ATOM 1776 O O . ASP A 1 227 ? 0.423 -9.021 -2.063 1.00 85.44 227 ASP A O 1
ATOM 1780 N N . THR A 1 228 ? 2.106 -8.844 -3.513 1.00 83.00 228 THR A N 1
ATOM 1781 C CA . THR A 1 228 ? 2.249 -7.389 -3.332 1.00 83.00 228 THR A CA 1
ATOM 1782 C C . THR A 1 228 ? 1.728 -6.570 -4.491 1.00 83.00 228 THR A C 1
ATOM 1784 O O . THR A 1 228 ? 1.281 -5.447 -4.268 1.00 83.00 228 THR A O 1
ATOM 1787 N N . ILE A 1 229 ? 1.773 -7.114 -5.700 1.00 82.88 229 ILE A N 1
ATOM 1788 C CA . ILE A 1 229 ? 1.369 -6.420 -6.911 1.00 82.88 229 ILE A CA 1
ATOM 1789 C C . ILE A 1 229 ? 0.604 -7.379 -7.817 1.00 82.88 229 ILE A C 1
ATOM 1791 O O . ILE A 1 229 ? 0.995 -8.532 -8.006 1.00 82.88 229 ILE A O 1
ATOM 1795 N N . ASP A 1 230 ? -0.477 -6.878 -8.407 1.00 70.62 230 ASP A N 1
ATOM 1796 C CA . ASP A 1 230 ? -1.255 -7.632 -9.380 1.00 70.62 230 ASP A CA 1
ATOM 1797 C C . ASP A 1 230 ? -0.424 -7.824 -10.660 1.00 70.62 230 ASP A C 1
ATOM 1799 O O . ASP A 1 230 ? -0.253 -6.911 -11.469 1.00 70.62 230 ASP A O 1
ATOM 1803 N N . THR A 1 231 ? 0.200 -8.996 -10.784 1.00 63.06 231 THR A N 1
ATOM 1804 C CA . THR A 1 231 ? 1.186 -9.310 -11.828 1.00 63.06 231 THR A CA 1
ATOM 1805 C C . THR A 1 231 ? 0.741 -10.496 -12.662 1.00 63.06 231 THR A C 1
ATOM 1807 O O . THR A 1 231 ? 1.425 -11.508 -12.776 1.00 63.06 231 THR A O 1
ATOM 1810 N N . HIS A 1 232 ? -0.397 -10.346 -13.337 1.00 59.09 232 HIS A N 1
ATOM 1811 C CA . HIS A 1 232 ? -0.855 -11.312 -14.342 1.00 59.09 232 HIS A CA 1
ATOM 1812 C C . HIS A 1 232 ? 0.143 -11.543 -15.501 1.00 59.09 232 HIS A C 1
ATOM 1814 O O . HIS A 1 232 ? -0.034 -12.475 -16.280 1.00 59.09 232 HIS A O 1
ATOM 1820 N N . SER A 1 233 ? 1.188 -10.717 -15.628 1.00 65.94 233 SER A N 1
ATOM 1821 C CA . SER A 1 233 ? 2.198 -10.788 -16.689 1.00 65.94 233 SER A CA 1
ATOM 1822 C C . SER A 1 233 ? 3.529 -11.437 -16.289 1.00 65.94 233 SER A C 1
ATOM 1824 O O . SER A 1 233 ? 4.413 -11.527 -17.140 1.00 65.94 233 SER A O 1
ATOM 1826 N N . LEU A 1 234 ? 3.727 -11.835 -15.025 1.00 83.56 234 LEU A N 1
ATOM 1827 C CA . LEU A 1 234 ? 5.014 -12.365 -14.562 1.00 83.56 234 LEU A CA 1
ATOM 1828 C C . LEU A 1 234 ? 5.036 -13.898 -14.624 1.00 83.56 234 LEU A C 1
ATOM 1830 O O . LEU A 1 234 ? 4.237 -14.568 -13.969 1.00 83.56 234 LEU A O 1
ATOM 1834 N N . THR A 1 235 ? 5.965 -14.451 -15.407 1.00 87.06 235 THR A N 1
ATOM 1835 C CA . THR A 1 235 ? 6.144 -15.902 -15.548 1.00 87.06 235 THR A CA 1
ATOM 1836 C C . THR A 1 235 ? 6.580 -16.527 -14.226 1.00 87.06 235 THR A C 1
ATOM 1838 O O . THR A 1 235 ? 7.410 -15.967 -13.514 1.00 87.06 235 THR A O 1
ATOM 1841 N N . ASP A 1 236 ? 6.036 -17.697 -13.900 1.00 84.38 236 ASP A N 1
ATOM 1842 C CA . ASP A 1 236 ? 6.457 -18.464 -12.728 1.00 84.38 236 ASP A CA 1
ATOM 1843 C C . ASP A 1 236 ? 7.910 -18.958 -12.911 1.00 84.38 236 ASP A C 1
ATOM 1845 O O . ASP A 1 236 ? 8.189 -19.631 -13.913 1.00 84.38 236 ASP A O 1
ATOM 1849 N N . PRO A 1 237 ? 8.838 -18.685 -11.970 1.00 88.69 237 PRO A N 1
ATOM 1850 C CA . PRO A 1 237 ? 10.231 -19.127 -12.078 1.00 88.69 237 PRO A CA 1
ATOM 1851 C C . PRO A 1 237 ? 10.394 -20.651 -12.132 1.00 88.69 237 PRO A C 1
ATOM 1853 O O . PRO A 1 237 ? 11.432 -21.132 -12.579 1.00 88.69 237 PRO A O 1
ATOM 1856 N N . ARG A 1 238 ? 9.387 -21.425 -11.697 1.00 85.62 238 ARG A N 1
ATOM 1857 C CA . ARG A 1 238 ? 9.377 -22.895 -11.807 1.00 85.62 238 ARG A CA 1
ATOM 1858 C C . ARG A 1 238 ? 9.156 -23.375 -13.238 1.00 85.62 238 ARG A C 1
ATOM 1860 O O . ARG A 1 238 ? 9.545 -24.489 -13.573 1.00 85.62 238 ARG A O 1
ATOM 1867 N N . VAL A 1 239 ? 8.499 -22.554 -14.057 1.00 87.88 239 VAL A N 1
ATOM 1868 C CA . VAL A 1 239 ? 8.260 -22.830 -15.477 1.00 87.88 239 VAL A CA 1
ATOM 1869 C C . VAL A 1 239 ? 9.442 -22.334 -16.297 1.00 87.88 239 VAL A C 1
ATOM 1871 O O . VAL A 1 239 ? 9.985 -23.084 -17.103 1.00 87.88 239 VAL A O 1
ATOM 1874 N N . ASP A 1 240 ? 9.839 -21.080 -16.079 1.00 89.88 240 ASP A N 1
ATOM 1875 C CA . ASP A 1 240 ? 10.946 -20.458 -16.797 1.00 89.88 240 ASP A CA 1
ATOM 1876 C C . ASP A 1 240 ? 11.620 -19.391 -15.923 1.00 89.88 240 ASP A C 1
ATOM 1878 O O . ASP A 1 240 ? 11.139 -18.260 -15.778 1.00 89.88 240 ASP A O 1
ATOM 1882 N N . ARG A 1 241 ? 12.760 -19.778 -15.339 1.00 93.12 241 ARG A N 1
ATOM 1883 C CA . ARG A 1 241 ? 13.617 -18.914 -14.521 1.00 93.12 241 ARG A CA 1
ATOM 1884 C C . ARG A 1 241 ? 14.044 -17.663 -15.284 1.00 93.12 241 ARG A C 1
ATOM 1886 O O . ARG A 1 241 ? 13.970 -16.560 -14.744 1.00 93.12 241 ARG A O 1
ATOM 1893 N N . ASP A 1 242 ? 14.508 -17.822 -16.518 1.00 92.12 242 ASP A N 1
ATOM 1894 C CA . ASP A 1 242 ? 15.109 -16.720 -17.261 1.00 92.12 242 ASP A CA 1
ATOM 1895 C C . ASP A 1 242 ? 14.030 -15.740 -17.725 1.00 92.12 242 ASP A C 1
ATOM 1897 O O . ASP A 1 242 ? 14.243 -14.530 -17.654 1.00 92.12 242 ASP A O 1
ATOM 1901 N N . ALA A 1 243 ? 12.847 -16.221 -18.122 1.00 92.19 243 ALA A N 1
ATOM 1902 C CA . ALA A 1 243 ? 11.710 -15.353 -18.431 1.00 92.19 243 ALA A CA 1
ATOM 1903 C C . ALA A 1 243 ? 11.227 -14.571 -17.201 1.00 92.19 243 ALA A C 1
ATOM 1905 O O . ALA A 1 243 ? 10.952 -13.372 -17.311 1.00 92.19 243 ALA A O 1
ATOM 1906 N N . PHE A 1 244 ? 11.171 -15.218 -16.031 1.00 93.81 244 PHE A N 1
ATOM 1907 C CA . PHE A 1 244 ? 10.863 -14.551 -14.765 1.00 93.81 244 PHE A CA 1
ATOM 1908 C C . PHE A 1 244 ? 11.862 -13.424 -14.470 1.00 93.81 244 PHE A C 1
ATOM 1910 O O . PHE A 1 244 ? 11.460 -12.271 -14.302 1.00 93.81 244 PHE A O 1
ATOM 1917 N N . LEU A 1 245 ? 13.165 -13.728 -14.474 1.00 94.81 245 LEU A N 1
ATOM 1918 C CA . LEU A 1 245 ? 14.211 -12.744 -14.186 1.00 94.81 245 LEU A CA 1
ATOM 1919 C C . LEU A 1 245 ? 14.220 -11.615 -15.221 1.00 94.81 245 LEU A C 1
ATOM 1921 O O . LEU A 1 245 ? 14.314 -10.445 -14.853 1.00 94.81 245 LEU A O 1
ATOM 1925 N N . GLN A 1 246 ? 14.037 -11.927 -16.507 1.00 94.44 246 GLN A N 1
ATOM 1926 C CA . GLN A 1 246 ? 13.922 -10.920 -17.563 1.00 94.44 246 GLN A CA 1
ATOM 1927 C C . GLN A 1 246 ? 12.745 -9.966 -17.348 1.00 94.44 246 GLN A C 1
ATOM 1929 O O . GLN A 1 246 ? 12.885 -8.780 -17.659 1.00 94.44 246 GLN A O 1
ATOM 1934 N N . GLY A 1 247 ? 11.628 -10.443 -16.793 1.00 92.50 247 GLY A N 1
ATOM 1935 C CA . GLY A 1 247 ? 10.485 -9.609 -16.416 1.00 92.50 247 GLY A CA 1
ATOM 1936 C C . GLY A 1 247 ? 10.808 -8.569 -15.337 1.00 92.50 247 GLY A C 1
ATOM 1937 O O . GLY A 1 247 ? 10.127 -7.555 -15.248 1.00 92.50 247 GLY A O 1
ATOM 1938 N N . LEU A 1 248 ? 11.873 -8.777 -14.558 1.00 94.94 248 LEU A N 1
ATOM 1939 C CA . LEU A 1 248 ? 12.304 -7.887 -13.475 1.00 94.94 248 LEU A CA 1
ATOM 1940 C C . LEU A 1 248 ? 13.435 -6.922 -13.878 1.00 94.94 248 LEU A C 1
ATOM 1942 O O . LEU A 1 248 ? 13.742 -5.985 -13.140 1.00 94.94 248 LEU A O 1
ATOM 1946 N N . THR A 1 249 ? 14.058 -7.124 -15.045 1.00 96.44 249 THR A N 1
ATOM 1947 C CA . THR A 1 249 ? 15.247 -6.358 -15.483 1.00 96.44 249 THR A CA 1
ATOM 1948 C C . THR A 1 249 ? 14.998 -4.877 -15.775 1.00 96.44 249 THR A C 1
ATOM 1950 O O . THR A 1 249 ? 15.953 -4.109 -15.875 1.00 96.44 249 THR A O 1
ATOM 1953 N N . ASP A 1 250 ? 13.741 -4.444 -15.888 1.00 93.94 250 ASP A N 1
ATOM 1954 C CA . ASP A 1 250 ? 13.386 -3.029 -16.054 1.00 93.94 250 ASP A CA 1
ATOM 1955 C C . ASP A 1 250 ? 13.352 -2.239 -14.726 1.00 93.94 250 ASP A C 1
ATOM 1957 O O . ASP A 1 250 ? 13.284 -1.004 -14.722 1.00 93.94 250 ASP A O 1
ATOM 1961 N N . GLY A 1 251 ? 13.410 -2.955 -13.597 1.00 94.56 251 GLY A N 1
ATOM 1962 C CA . GLY A 1 251 ? 13.375 -2.421 -12.241 1.00 94.56 251 GLY A CA 1
ATOM 1963 C C . GLY A 1 251 ? 12.024 -1.850 -11.791 1.00 94.56 251 GLY A C 1
ATOM 1964 O O . GLY A 1 251 ? 11.908 -1.469 -10.628 1.00 94.56 251 GLY A O 1
ATOM 1965 N N . ILE A 1 252 ? 10.994 -1.796 -12.644 1.00 94.06 252 ILE A N 1
ATOM 1966 C CA . ILE A 1 252 ? 9.685 -1.220 -12.289 1.00 94.06 252 ILE A CA 1
ATOM 1967 C C . ILE A 1 252 ? 9.007 -2.107 -11.250 1.00 94.06 252 ILE A C 1
ATOM 1969 O O . ILE A 1 252 ? 8.612 -1.630 -10.185 1.00 94.06 252 ILE A O 1
ATOM 1973 N N . ILE A 1 253 ? 8.913 -3.407 -11.541 1.00 94.00 253 ILE A N 1
ATOM 1974 C CA . ILE A 1 253 ? 8.288 -4.387 -10.647 1.00 94.00 253 ILE A CA 1
ATOM 1975 C C . ILE A 1 253 ? 8.981 -4.393 -9.282 1.00 94.00 253 ILE A C 1
ATOM 1977 O O . ILE A 1 253 ? 8.305 -4.386 -8.253 1.00 94.00 253 ILE A O 1
ATOM 1981 N N . LEU A 1 254 ? 10.315 -4.341 -9.258 1.00 95.44 254 LEU A N 1
ATOM 1982 C CA . LEU A 1 254 ? 11.093 -4.323 -8.020 1.00 95.44 254 LEU A CA 1
ATOM 1983 C C . LEU A 1 254 ? 10.815 -3.076 -7.179 1.00 95.44 254 LEU A C 1
ATOM 1985 O O . LEU A 1 254 ? 10.551 -3.194 -5.983 1.00 95.44 254 LEU A O 1
ATOM 1989 N N . CYS A 1 255 ? 10.815 -1.889 -7.791 1.00 95.69 255 CYS A N 1
ATOM 1990 C CA . CYS A 1 255 ? 10.519 -0.642 -7.088 1.00 95.69 255 CYS A CA 1
ATOM 1991 C C . CYS A 1 255 ? 9.083 -0.610 -6.539 1.00 95.69 255 CYS A C 1
ATOM 1993 O O . CYS A 1 255 ? 8.864 -0.210 -5.393 1.00 95.69 255 CYS A O 1
ATOM 1995 N N . THR A 1 256 ? 8.102 -1.064 -7.322 1.00 92.62 256 THR A N 1
ATOM 1996 C CA . THR A 1 256 ? 6.693 -1.105 -6.898 1.00 92.62 256 THR A CA 1
ATOM 1997 C C . THR A 1 256 ? 6.467 -2.135 -5.791 1.00 92.62 256 THR A C 1
ATOM 1999 O O . THR A 1 256 ? 5.795 -1.840 -4.799 1.00 92.62 256 THR A O 1
ATOM 2002 N N . THR A 1 257 ? 7.080 -3.317 -5.914 1.00 93.88 257 THR A N 1
ATOM 2003 C CA . THR A 1 257 ? 7.059 -4.366 -4.883 1.00 93.88 257 THR A CA 1
ATOM 2004 C C . THR A 1 257 ? 7.672 -3.850 -3.586 1.00 93.88 257 THR A C 1
ATOM 2006 O O . THR A 1 257 ? 7.051 -3.942 -2.528 1.00 93.88 257 THR A O 1
ATOM 2009 N N . TYR A 1 258 ? 8.854 -3.228 -3.666 1.00 94.44 258 TYR A N 1
ATOM 2010 C CA . TYR A 1 258 ? 9.519 -2.606 -2.524 1.00 94.44 258 TYR A CA 1
ATOM 2011 C C . TYR A 1 258 ? 8.597 -1.598 -1.825 1.00 94.44 258 TYR A C 1
ATOM 2013 O O . TYR A 1 258 ? 8.349 -1.730 -0.629 1.00 94.44 258 TYR A O 1
ATOM 2021 N N . ASN A 1 259 ? 8.025 -0.637 -2.558 1.00 91.94 259 ASN A N 1
ATOM 2022 C CA . ASN A 1 259 ? 7.149 0.382 -1.972 1.00 91.94 259 ASN A CA 1
ATOM 2023 C C . ASN A 1 259 ? 5.914 -0.233 -1.300 1.00 91.94 259 ASN A C 1
ATOM 2025 O O . ASN A 1 259 ? 5.523 0.195 -0.214 1.00 91.94 259 ASN A O 1
ATOM 2029 N N . SER A 1 260 ? 5.325 -1.259 -1.912 1.00 89.12 260 SER A N 1
ATOM 2030 C CA . SER A 1 260 ? 4.163 -1.965 -1.364 1.00 89.12 260 SER A CA 1
ATOM 2031 C C . SER A 1 260 ? 4.509 -2.699 -0.064 1.00 89.12 260 SER A C 1
ATOM 2033 O O . SER A 1 260 ? 3.769 -2.619 0.916 1.00 89.12 260 SER A O 1
ATOM 2035 N N . LEU A 1 261 ? 5.674 -3.349 -0.008 1.00 89.25 261 LEU A N 1
ATOM 2036 C CA . LEU A 1 261 ? 6.180 -4.010 1.198 1.00 89.25 261 LEU A CA 1
ATOM 2037 C C . LEU A 1 261 ? 6.515 -3.012 2.312 1.00 89.25 261 LEU A C 1
ATOM 2039 O O . LEU A 1 261 ? 6.199 -3.260 3.475 1.00 89.25 261 LEU A O 1
ATOM 2043 N N . VAL A 1 262 ? 7.111 -1.866 1.972 1.00 87.31 262 VAL A N 1
ATOM 2044 C CA . VAL A 1 262 ? 7.394 -0.789 2.932 1.00 87.31 262 VAL A CA 1
ATOM 2045 C C . VAL A 1 262 ? 6.109 -0.228 3.536 1.00 87.31 262 VAL A C 1
ATOM 2047 O O . VAL A 1 262 ? 6.065 -0.023 4.747 1.00 87.31 262 VAL A O 1
ATOM 2050 N N . LYS A 1 263 ? 5.055 -0.033 2.732 1.00 83.69 263 LYS A N 1
ATOM 2051 C CA . LYS A 1 263 ? 3.735 0.405 3.217 1.00 83.69 263 LYS A CA 1
ATOM 2052 C C . LYS A 1 263 ? 3.090 -0.616 4.159 1.00 83.69 263 LYS A C 1
ATOM 2054 O O . LYS A 1 263 ? 2.502 -0.225 5.158 1.00 83.69 263 LYS A O 1
ATOM 2059 N N . LYS A 1 264 ? 3.246 -1.916 3.877 1.00 79.75 264 LYS A N 1
ATOM 2060 C CA . LYS A 1 264 ? 2.782 -3.009 4.755 1.00 79.75 264 LYS A CA 1
ATOM 2061 C C . LYS A 1 264 ? 3.621 -3.151 6.040 1.00 79.75 264 LYS A C 1
ATOM 2063 O O . LYS A 1 264 ? 3.180 -3.788 6.996 1.00 79.75 264 LYS A O 1
ATOM 2068 N N . SER A 1 265 ? 4.837 -2.604 6.080 1.00 79.94 265 SER A N 1
ATOM 2069 C CA . SER A 1 265 ? 5.712 -2.671 7.254 1.00 79.94 265 SER A CA 1
ATOM 2070 C C . SER A 1 265 ? 5.315 -1.660 8.335 1.00 79.94 265 SER A C 1
ATOM 2072 O O . SER A 1 265 ? 4.851 -0.559 8.059 1.00 79.94 265 SER A O 1
ATOM 2074 N N . ARG A 1 266 ? 5.610 -1.986 9.602 1.00 70.12 266 ARG A N 1
ATOM 2075 C CA . ARG A 1 266 ? 5.422 -1.077 10.753 1.00 70.12 266 ARG A CA 1
ATOM 2076 C C . ARG A 1 266 ? 6.274 0.192 10.685 1.00 70.12 266 ARG A C 1
ATOM 2078 O O . ARG A 1 266 ? 6.048 1.115 11.461 1.00 70.12 266 ARG A O 1
ATOM 2085 N N . ARG A 1 267 ? 7.309 0.212 9.844 1.00 72.88 267 ARG A N 1
ATOM 2086 C CA . ARG A 1 267 ? 8.192 1.366 9.649 1.00 72.88 267 ARG A CA 1
ATOM 2087 C C . ARG A 1 267 ? 8.018 1.844 8.214 1.00 72.88 267 ARG A C 1
ATOM 2089 O O . ARG A 1 267 ? 8.717 1.342 7.356 1.00 72.88 267 ARG A O 1
ATOM 2096 N N . SER A 1 268 ? 7.145 2.787 7.904 1.00 76.50 268 SER A N 1
ATOM 2097 C CA . SER A 1 268 ? 6.801 3.139 6.511 1.00 76.50 268 SER A CA 1
ATOM 2098 C C . SER A 1 268 ? 7.739 4.161 5.827 1.00 76.50 268 SER A C 1
ATOM 2100 O O . SER A 1 268 ? 7.320 4.883 4.929 1.00 76.50 268 SER A O 1
ATOM 2102 N N . PHE A 1 269 ? 9.019 4.250 6.213 1.00 82.94 269 PHE A N 1
ATOM 2103 C CA . PHE A 1 269 ? 9.962 5.230 5.642 1.00 82.94 269 PHE A CA 1
ATOM 2104 C C . PHE A 1 269 ? 10.811 4.686 4.477 1.00 82.94 269 PHE A C 1
ATOM 2106 O O . PHE A 1 269 ? 11.019 3.481 4.338 1.00 82.94 269 PHE A O 1
ATOM 2113 N N . GLY A 1 270 ? 11.378 5.587 3.670 1.00 83.94 270 GLY A N 1
ATOM 2114 C CA . GLY A 1 270 ? 12.329 5.221 2.615 1.00 83.94 270 GLY A CA 1
ATOM 2115 C C . GLY A 1 270 ? 11.672 4.671 1.350 1.00 83.94 270 GLY A C 1
ATOM 2116 O O . GLY A 1 270 ? 12.232 3.773 0.727 1.00 83.94 270 GLY A O 1
ATOM 2117 N N . LEU A 1 271 ? 10.489 5.184 0.996 1.00 89.62 271 LEU A N 1
ATOM 2118 C CA . LEU A 1 271 ? 9.833 4.902 -0.282 1.00 89.62 271 LEU A CA 1
ATOM 2119 C C . LEU A 1 271 ? 10.659 5.443 -1.458 1.00 89.62 271 LEU A C 1
ATOM 2121 O O . LEU A 1 271 ? 11.311 6.485 -1.369 1.00 89.62 271 LEU A O 1
ATOM 2125 N N . ILE A 1 272 ? 10.599 4.736 -2.582 1.00 92.44 272 ILE A N 1
ATOM 2126 C CA . ILE A 1 272 ? 11.179 5.167 -3.851 1.00 92.44 272 ILE A CA 1
ATOM 2127 C C . ILE A 1 272 ? 10.177 6.109 -4.522 1.00 92.44 272 ILE A C 1
ATOM 2129 O O . ILE A 1 272 ? 9.172 5.661 -5.070 1.00 92.44 272 ILE A O 1
ATOM 2133 N N . ASN A 1 273 ? 10.457 7.413 -4.479 1.00 89.00 273 ASN A N 1
ATOM 2134 C CA . ASN A 1 273 ? 9.571 8.454 -5.023 1.00 89.00 273 ASN A CA 1
ATOM 2135 C C . ASN A 1 273 ? 9.640 8.583 -6.552 1.00 89.00 273 ASN A C 1
ATOM 2137 O O . ASN A 1 273 ? 8.749 9.159 -7.169 1.00 89.00 273 ASN A O 1
ATOM 2141 N N . LYS A 1 274 ? 10.720 8.095 -7.168 1.00 91.94 274 LYS A N 1
ATOM 2142 C CA . LYS A 1 274 ? 10.988 8.257 -8.597 1.00 91.94 274 LYS A CA 1
ATOM 2143 C C . LYS A 1 274 ? 11.158 6.889 -9.243 1.00 91.94 274 LYS A C 1
ATOM 2145 O O . LYS A 1 274 ? 12.138 6.205 -8.973 1.00 91.94 274 LYS A O 1
ATOM 2150 N N . ILE A 1 275 ? 10.208 6.518 -10.097 1.00 93.12 275 ILE A N 1
ATOM 2151 C CA . ILE A 1 275 ? 10.246 5.293 -10.899 1.00 93.12 275 ILE A CA 1
ATOM 2152 C C . ILE A 1 275 ? 10.068 5.695 -12.361 1.00 93.12 275 ILE A C 1
ATOM 2154 O O . ILE A 1 275 ? 9.156 6.442 -12.713 1.00 93.12 275 ILE A O 1
ATOM 2158 N N . HIS A 1 276 ? 10.973 5.235 -13.213 1.00 93.75 276 HIS A N 1
ATOM 2159 C CA . HIS A 1 276 ? 10.916 5.464 -14.646 1.00 93.75 276 HIS A CA 1
ATOM 2160 C C . HIS A 1 276 ? 10.073 4.389 -15.318 1.00 93.75 276 HIS A C 1
ATOM 2162 O O . HIS A 1 276 ? 10.369 3.206 -15.186 1.00 93.75 276 HIS A O 1
ATOM 2168 N N . HIS A 1 277 ? 9.051 4.797 -16.068 1.00 91.88 277 HIS A N 1
ATOM 2169 C CA . HIS A 1 277 ? 8.216 3.884 -16.854 1.00 91.88 277 HIS A CA 1
ATOM 2170 C C . HIS A 1 277 ? 8.672 3.783 -18.322 1.00 91.88 277 HIS A C 1
ATOM 2172 O O . HIS A 1 277 ? 8.292 2.857 -19.029 1.00 91.88 277 HIS A O 1
ATOM 2178 N N . ASP A 1 278 ? 9.533 4.697 -18.787 1.00 91.44 278 ASP A N 1
ATOM 2179 C CA . ASP A 1 278 ? 10.120 4.731 -20.133 1.00 91.44 278 ASP A CA 1
ATOM 2180 C C . ASP A 1 278 ? 11.365 3.823 -20.264 1.00 91.44 278 ASP A C 1
ATOM 2182 O O . ASP A 1 278 ? 12.406 4.224 -20.791 1.00 91.44 278 ASP A O 1
ATOM 2186 N N . THR A 1 279 ? 11.268 2.577 -19.789 1.00 91.88 279 THR A N 1
ATOM 2187 C CA . THR A 1 279 ? 12.399 1.634 -19.645 1.00 91.88 279 THR A CA 1
ATOM 2188 C C . THR A 1 279 ? 12.888 0.996 -20.942 1.00 91.88 279 THR A C 1
ATOM 2190 O O . THR A 1 279 ? 13.937 0.354 -20.941 1.00 91.88 279 THR A O 1
ATOM 2193 N N . LEU A 1 280 ? 12.229 1.264 -22.079 1.00 88.31 280 LEU A N 1
ATOM 2194 C CA . LEU A 1 280 ? 12.792 0.985 -23.412 1.00 88.31 280 LEU A CA 1
ATOM 2195 C C . LEU A 1 280 ? 14.178 1.628 -23.583 1.00 88.31 280 LEU A C 1
ATOM 2197 O O . LEU A 1 280 ? 15.021 1.145 -24.337 1.00 88.31 280 LEU A O 1
ATOM 2201 N N . ARG A 1 281 ? 14.423 2.724 -22.860 1.00 89.19 281 ARG A N 1
ATOM 2202 C CA . ARG A 1 281 ? 15.742 3.326 -22.718 1.00 89.19 281 ARG A CA 1
ATOM 2203 C C . ARG A 1 281 ? 16.505 2.587 -21.619 1.00 89.19 281 ARG A C 1
ATOM 2205 O O . ARG A 1 281 ? 16.205 2.744 -20.441 1.00 89.19 281 ARG A O 1
ATOM 2212 N N . THR A 1 282 ? 17.544 1.841 -21.984 1.00 90.69 282 THR A N 1
ATOM 2213 C CA . THR A 1 282 ? 18.338 1.015 -21.049 1.00 90.69 282 THR A CA 1
ATOM 2214 C C . THR A 1 282 ? 18.886 1.777 -19.838 1.00 90.69 282 THR A C 1
ATOM 2216 O O . THR A 1 282 ? 18.956 1.215 -18.745 1.00 90.69 282 THR A O 1
ATOM 2219 N N . TYR A 1 283 ? 19.225 3.064 -19.974 1.00 94.06 283 TYR A N 1
ATOM 2220 C CA . TYR A 1 283 ? 19.659 3.877 -18.831 1.00 94.06 283 TYR A CA 1
ATOM 2221 C C . TYR A 1 283 ? 18.539 4.107 -17.800 1.00 94.06 283 TYR A C 1
ATOM 2223 O O . TYR A 1 283 ? 18.833 4.179 -16.614 1.00 94.06 283 TYR A O 1
ATOM 2231 N N . ARG A 1 284 ? 17.262 4.153 -18.211 1.00 95.19 284 ARG A N 1
ATOM 2232 C CA . ARG A 1 284 ? 16.107 4.290 -17.304 1.00 95.19 284 ARG A CA 1
ATOM 2233 C C . ARG A 1 284 ? 15.885 3.035 -16.471 1.00 95.19 284 ARG A C 1
ATOM 2235 O O . ARG A 1 284 ? 15.683 3.133 -15.266 1.00 95.19 284 ARG A O 1
ATOM 2242 N N . ALA A 1 285 ? 15.997 1.866 -17.099 1.00 95.38 285 ALA A N 1
ATOM 2243 C CA . ALA A 1 285 ? 16.004 0.588 -16.390 1.00 95.38 285 ALA A CA 1
ATOM 2244 C C . ALA A 1 285 ? 17.179 0.514 -15.396 1.00 95.38 285 ALA A C 1
ATOM 2246 O O . ALA A 1 285 ? 17.005 0.159 -14.234 1.00 95.38 285 ALA A O 1
ATOM 2247 N N . THR A 1 286 ? 18.366 0.956 -15.825 1.00 97.25 286 THR A N 1
ATOM 2248 C CA . THR A 1 286 ? 19.566 1.040 -14.973 1.00 97.25 286 THR A CA 1
ATOM 2249 C C . THR A 1 286 ? 19.347 1.969 -13.765 1.00 97.25 286 THR A C 1
ATOM 2251 O O . THR A 1 286 ? 19.734 1.621 -12.647 1.00 97.25 286 THR A O 1
ATOM 2254 N N . GLU A 1 287 ? 18.703 3.130 -13.955 1.00 96.88 287 GLU A N 1
ATOM 2255 C CA . GLU A 1 287 ? 18.340 4.065 -12.877 1.00 96.88 287 GLU A CA 1
ATOM 2256 C C . GLU A 1 287 ? 17.361 3.419 -11.886 1.00 96.88 287 GLU A C 1
ATOM 2258 O O . GLU A 1 287 ? 17.630 3.434 -10.687 1.00 96.88 287 GLU A O 1
ATOM 2263 N N . ASN A 1 288 ? 16.290 2.777 -12.365 1.00 97.31 288 ASN A N 1
ATOM 2264 C CA . ASN A 1 288 ? 15.331 2.069 -11.507 1.00 97.31 288 ASN A CA 1
ATOM 2265 C C . ASN A 1 288 ? 16.006 0.991 -10.650 1.00 97.31 288 ASN A C 1
ATOM 2267 O O . ASN A 1 288 ? 15.827 0.957 -9.434 1.00 97.31 288 ASN A O 1
ATOM 2271 N N . LEU A 1 289 ? 16.832 0.143 -11.267 1.00 97.69 289 LEU A N 1
ATOM 2272 C CA . LEU A 1 289 ? 17.593 -0.898 -10.571 1.00 97.69 289 LEU A CA 1
ATOM 2273 C C . LEU A 1 289 ? 18.558 -0.316 -9.527 1.00 97.69 289 LEU A C 1
ATOM 2275 O O . LEU A 1 289 ? 18.788 -0.936 -8.486 1.00 97.69 289 LEU A O 1
ATOM 2279 N N . SER A 1 290 ? 19.109 0.872 -9.787 1.00 96.94 290 SER A N 1
ATOM 2280 C CA . SER A 1 290 ? 19.962 1.594 -8.837 1.00 96.94 290 SER A CA 1
ATOM 2281 C C . SER A 1 290 ? 19.152 2.179 -7.679 1.00 96.94 290 SER A C 1
ATOM 2283 O O . SER A 1 290 ? 19.594 2.101 -6.533 1.00 96.94 290 SER A O 1
ATOM 2285 N N . PHE A 1 291 ? 17.958 2.723 -7.945 1.00 96.88 291 PHE A N 1
ATOM 2286 C CA . PHE A 1 291 ? 17.049 3.206 -6.903 1.00 96.88 291 PHE A CA 1
ATOM 2287 C C . PHE A 1 291 ? 16.618 2.073 -5.977 1.00 96.88 291 PHE A C 1
ATOM 2289 O O . PHE A 1 291 ? 16.686 2.233 -4.760 1.00 96.88 291 PHE A O 1
ATOM 2296 N N . PHE A 1 292 ? 16.263 0.916 -6.537 1.00 97.25 292 PHE A N 1
ATOM 2297 C CA . PHE A 1 292 ? 15.945 -0.283 -5.768 1.00 97.25 292 PHE A CA 1
ATOM 2298 C C . PHE A 1 292 ? 17.106 -0.712 -4.858 1.00 97.25 292 PHE A C 1
ATOM 2300 O O . PHE A 1 292 ? 16.916 -0.882 -3.652 1.00 97.25 292 PHE A O 1
ATOM 2307 N N . ALA A 1 293 ? 18.324 -0.820 -5.400 1.00 96.69 293 ALA A N 1
ATOM 2308 C CA . ALA A 1 293 ? 19.497 -1.208 -4.617 1.00 96.69 293 ALA A CA 1
ATOM 2309 C C . ALA A 1 293 ? 19.841 -0.196 -3.515 1.00 96.69 293 ALA A C 1
ATOM 2311 O O . ALA A 1 293 ? 20.118 -0.584 -2.379 1.00 96.69 293 ALA A O 1
ATOM 2312 N N . ALA A 1 294 ? 19.775 1.103 -3.819 1.00 94.38 294 ALA A N 1
ATOM 2313 C CA . ALA A 1 294 ? 19.984 2.152 -2.829 1.00 94.38 294 ALA A CA 1
ATOM 2314 C C . ALA A 1 294 ? 18.937 2.077 -1.709 1.00 94.38 294 ALA A C 1
ATOM 2316 O O . ALA A 1 294 ? 19.297 2.121 -0.534 1.00 94.38 294 ALA A O 1
ATOM 2317 N N . ALA A 1 295 ? 17.659 1.906 -2.053 1.00 93.94 295 ALA A N 1
ATOM 2318 C CA . ALA A 1 295 ? 16.574 1.803 -1.084 1.00 93.94 295 ALA A CA 1
ATOM 2319 C C . ALA A 1 295 ? 16.738 0.578 -0.167 1.00 93.94 295 ALA A C 1
ATOM 2321 O O . ALA A 1 295 ? 16.628 0.702 1.055 1.00 93.94 295 ALA A O 1
ATOM 2322 N N . CYS A 1 296 ? 17.115 -0.577 -0.729 1.00 94.31 296 CYS A N 1
ATOM 2323 C CA . CYS A 1 296 ? 17.416 -1.782 0.047 1.00 94.31 296 CYS A CA 1
ATOM 2324 C C . CYS A 1 296 ? 18.578 -1.570 1.024 1.00 94.31 296 CYS A C 1
ATOM 2326 O O . CYS A 1 296 ? 18.482 -1.960 2.190 1.00 94.31 296 CYS A O 1
ATOM 2328 N N . LYS A 1 297 ? 19.640 -0.888 0.585 1.00 92.81 297 LYS A N 1
ATOM 2329 C CA . LYS A 1 297 ? 20.776 -0.539 1.441 1.00 92.81 297 LYS A CA 1
ATOM 2330 C C . LYS A 1 297 ? 20.376 0.396 2.579 1.00 92.81 297 LYS A C 1
ATOM 2332 O O . LYS A 1 297 ? 20.725 0.138 3.723 1.00 92.81 297 LYS A O 1
ATOM 2337 N N . PHE A 1 298 ? 19.647 1.472 2.290 1.00 90.88 298 PHE A N 1
ATOM 2338 C CA . PHE A 1 298 ? 19.281 2.460 3.309 1.00 90.88 298 PHE A CA 1
ATOM 2339 C C . PHE A 1 298 ? 18.309 1.918 4.353 1.00 90.88 298 PHE A C 1
ATOM 2341 O O . PHE A 1 298 ? 18.381 2.302 5.518 1.00 90.88 298 PHE A O 1
ATOM 2348 N N . ARG A 1 299 ? 17.382 1.056 3.937 1.00 88.25 299 ARG A N 1
ATOM 2349 C CA . ARG A 1 299 ? 16.298 0.599 4.801 1.00 88.25 299 ARG A CA 1
ATOM 2350 C C . ARG A 1 299 ? 16.598 -0.725 5.490 1.00 88.25 299 ARG A C 1
ATOM 2352 O O . ARG A 1 299 ? 16.418 -0.842 6.699 1.00 88.25 299 ARG A O 1
ATOM 2359 N N . PHE A 1 300 ? 16.999 -1.721 4.708 1.00 88.12 300 PHE A N 1
ATOM 2360 C CA . PHE A 1 300 ? 17.180 -3.093 5.173 1.00 88.12 300 PHE A CA 1
ATOM 2361 C C . PHE A 1 300 ? 18.646 -3.411 5.496 1.00 88.12 300 PHE A C 1
ATOM 2363 O O . PHE A 1 300 ? 18.961 -4.571 5.755 1.00 88.12 300 PHE A O 1
ATOM 2370 N N . ASP A 1 301 ? 19.540 -2.414 5.436 1.00 88.94 301 ASP A N 1
ATOM 2371 C CA . ASP A 1 301 ? 20.996 -2.580 5.574 1.00 88.94 301 ASP A CA 1
ATOM 2372 C C . ASP A 1 301 ? 21.545 -3.683 4.649 1.00 88.94 301 ASP A C 1
ATOM 2374 O O . ASP A 1 301 ? 22.454 -4.444 4.975 1.00 88.94 301 ASP A O 1
ATOM 2378 N N . THR A 1 302 ? 20.912 -3.824 3.480 1.00 90.75 302 THR A N 1
ATOM 2379 C CA . THR A 1 302 ? 21.184 -4.903 2.535 1.00 90.75 302 THR A CA 1
ATOM 2380 C C . THR A 1 302 ? 22.072 -4.388 1.412 1.00 90.75 302 THR A C 1
ATOM 2382 O O . THR A 1 302 ? 21.666 -3.533 0.626 1.00 90.75 302 THR A O 1
ATOM 2385 N N . VAL A 1 303 ? 23.294 -4.913 1.329 1.00 92.19 303 VAL A N 1
ATOM 2386 C CA . VAL A 1 303 ? 24.258 -4.569 0.279 1.00 92.19 303 VAL A CA 1
ATOM 2387 C C . VAL A 1 303 ? 24.356 -5.726 -0.705 1.00 92.19 303 VAL A C 1
ATOM 2389 O O . VAL A 1 303 ? 24.773 -6.821 -0.337 1.00 92.19 303 VAL A O 1
ATOM 2392 N N . PHE A 1 304 ? 23.993 -5.473 -1.959 1.00 92.81 304 PHE A N 1
ATOM 2393 C CA . PHE A 1 304 ? 24.160 -6.440 -3.039 1.00 92.81 304 PHE A CA 1
ATOM 2394 C C . PHE A 1 304 ? 25.621 -6.452 -3.508 1.00 92.81 304 PHE A C 1
ATOM 2396 O O . PHE A 1 304 ? 26.170 -5.411 -3.879 1.00 92.81 304 PHE A O 1
ATOM 2403 N N . ILE A 1 305 ? 26.260 -7.621 -3.456 1.00 89.06 305 ILE A N 1
ATOM 2404 C CA . ILE A 1 305 ? 27.659 -7.816 -3.856 1.00 89.06 305 ILE A CA 1
ATOM 2405 C C . ILE A 1 305 ? 27.721 -7.912 -5.383 1.00 89.06 305 ILE A C 1
ATOM 2407 O O . ILE A 1 305 ? 26.852 -8.521 -5.994 1.00 89.06 305 ILE A O 1
ATOM 2411 N N . ASP A 1 306 ? 28.715 -7.262 -5.997 1.00 90.62 306 ASP A N 1
ATOM 2412 C CA . ASP A 1 306 ? 28.937 -7.255 -7.454 1.00 90.62 306 ASP A CA 1
ATOM 2413 C C . ASP A 1 306 ? 27.730 -6.821 -8.310 1.00 90.62 306 ASP A C 1
ATOM 2415 O O . ASP A 1 306 ? 27.690 -7.047 -9.519 1.00 90.62 306 ASP A O 1
ATOM 2419 N N . TYR A 1 307 ? 26.772 -6.115 -7.704 1.00 93.81 307 TYR A N 1
ATOM 2420 C CA . TYR A 1 307 ? 25.538 -5.691 -8.352 1.00 93.81 307 TYR A CA 1
ATOM 2421 C C . TYR A 1 307 ? 25.793 -4.589 -9.382 1.00 93.81 307 TYR A C 1
ATOM 2423 O O . TYR A 1 307 ? 26.081 -3.437 -9.039 1.00 93.81 307 TYR A O 1
ATOM 2431 N N . LYS A 1 308 ? 25.664 -4.943 -10.665 1.00 96.50 308 LYS A N 1
ATOM 2432 C CA . LYS A 1 308 ? 25.856 -4.036 -11.804 1.00 96.50 308 LYS A CA 1
ATOM 2433 C C . LYS A 1 308 ? 24.533 -3.817 -12.546 1.00 96.50 308 LYS A C 1
ATOM 2435 O O . LYS A 1 308 ? 24.206 -4.585 -13.451 1.00 96.50 308 LYS A O 1
ATOM 2440 N N . PRO A 1 309 ? 23.801 -2.725 -12.247 1.00 96.12 309 PRO A N 1
ATOM 2441 C CA . PRO A 1 309 ? 22.521 -2.400 -12.883 1.00 96.12 309 PRO A CA 1
ATOM 2442 C C . PRO A 1 309 ? 22.548 -2.430 -14.418 1.00 96.12 309 PRO A C 1
ATOM 2444 O O . PRO A 1 309 ? 21.587 -2.854 -15.050 1.00 96.12 309 PRO A O 1
ATOM 2447 N N . ALA A 1 310 ? 23.665 -2.021 -15.026 1.00 95.56 310 ALA A N 1
ATOM 2448 C CA . ALA A 1 310 ? 23.820 -1.997 -16.479 1.00 95.56 310 ALA A CA 1
ATOM 2449 C C . ALA A 1 310 ? 23.909 -3.399 -17.111 1.00 95.56 310 ALA A C 1
ATOM 2451 O O . ALA A 1 310 ? 23.510 -3.577 -18.261 1.00 95.56 310 ALA A O 1
ATOM 2452 N N . ASP A 1 311 ? 24.443 -4.392 -16.397 1.00 95.94 311 ASP A N 1
ATOM 2453 C CA . ASP A 1 311 ? 24.530 -5.773 -16.889 1.00 95.94 311 ASP A CA 1
ATOM 2454 C C . ASP A 1 311 ? 23.172 -6.474 -16.762 1.00 95.94 311 ASP A C 1
ATOM 2456 O O . ASP A 1 311 ? 22.739 -7.151 -17.695 1.00 95.94 311 ASP A O 1
ATOM 2460 N N . ILE A 1 312 ? 22.455 -6.192 -15.670 1.00 96.19 312 ILE A N 1
ATOM 2461 C CA . ILE A 1 312 ? 21.078 -6.640 -15.426 1.00 96.19 312 ILE A CA 1
ATOM 2462 C C . ILE A 1 312 ? 20.124 -6.074 -16.487 1.00 96.19 312 ILE A C 1
ATOM 2464 O O . ILE A 1 312 ? 19.420 -6.829 -17.152 1.00 96.19 312 ILE A O 1
ATOM 2468 N N . ALA A 1 313 ? 20.140 -4.755 -16.714 1.00 95.56 313 ALA A N 1
ATOM 2469 C CA . ALA A 1 313 ? 19.275 -4.099 -17.700 1.00 95.56 313 ALA A CA 1
ATOM 2470 C C . ALA A 1 313 ? 19.542 -4.573 -19.142 1.00 95.56 313 ALA A C 1
ATOM 2472 O O . ALA A 1 313 ? 18.655 -4.529 -19.994 1.00 95.56 313 ALA A O 1
ATOM 2473 N N . ARG A 1 314 ? 20.765 -5.040 -19.427 1.00 94.62 314 ARG A N 1
ATOM 2474 C CA . ARG A 1 314 ? 21.139 -5.645 -20.716 1.00 94.62 314 ARG A CA 1
ATOM 2475 C C . ARG A 1 314 ? 20.783 -7.127 -20.824 1.00 94.62 314 ARG A C 1
ATOM 2477 O O . ARG A 1 314 ? 21.014 -7.699 -21.886 1.00 94.62 314 ARG A O 1
ATOM 2484 N N . LYS A 1 315 ? 20.221 -7.731 -19.771 1.00 95.00 315 LYS A N 1
ATOM 2485 C CA . LYS A 1 315 ? 19.824 -9.146 -19.723 1.00 95.00 315 LYS A CA 1
ATOM 2486 C C . LYS A 1 315 ? 20.992 -10.092 -20.019 1.00 95.00 315 LYS A C 1
ATOM 2488 O O . LYS A 1 315 ? 20.823 -11.105 -20.693 1.00 95.00 315 LYS A O 1
ATOM 2493 N N . THR A 1 316 ? 22.200 -9.742 -19.574 1.00 95.81 316 THR A N 1
ATOM 2494 C CA . THR A 1 316 ? 23.343 -10.652 -19.714 1.00 95.81 316 THR A CA 1
ATOM 2495 C C . THR A 1 316 ? 23.162 -11.845 -18.769 1.00 95.81 316 THR A C 1
ATOM 2497 O O . THR A 1 316 ? 22.559 -11.666 -17.712 1.00 95.81 316 THR A O 1
ATOM 2500 N N . PRO A 1 317 ? 23.698 -13.041 -19.081 1.00 94.31 317 PRO A N 1
ATOM 2501 C CA . PRO A 1 317 ? 23.587 -14.197 -18.185 1.00 94.31 317 PRO A CA 1
ATOM 2502 C C . PRO A 1 317 ? 24.089 -13.889 -16.767 1.00 94.31 317 PRO A C 1
ATOM 2504 O O . PRO A 1 317 ? 23.359 -14.067 -15.802 1.00 94.31 317 PRO A O 1
ATOM 2507 N N . ALA A 1 318 ? 25.272 -13.273 -16.661 1.00 95.06 318 ALA A N 1
ATOM 2508 C CA . ALA A 1 318 ? 25.824 -12.833 -15.381 1.00 95.06 318 ALA A CA 1
ATOM 2509 C C . ALA A 1 318 ? 24.947 -11.777 -14.680 1.00 95.06 318 ALA A C 1
ATOM 2511 O O . ALA A 1 318 ? 24.858 -11.766 -13.459 1.00 95.06 318 ALA A O 1
ATOM 2512 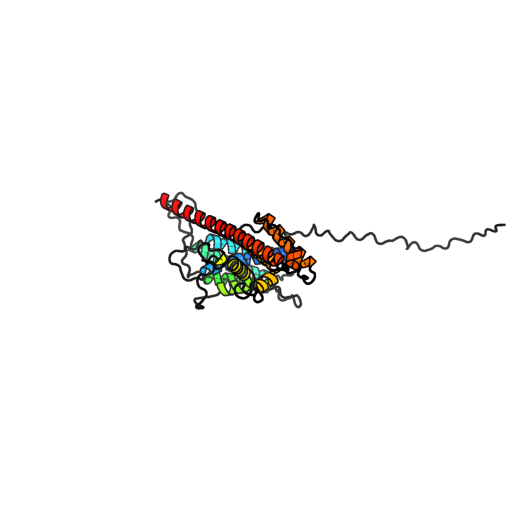N N . GLY A 1 319 ? 24.293 -10.889 -15.436 1.00 94.62 319 GLY A N 1
ATOM 2513 C CA . GLY A 1 319 ? 23.350 -9.917 -14.887 1.00 94.62 319 GLY A CA 1
ATOM 2514 C C . GLY A 1 319 ? 22.090 -10.577 -14.325 1.00 94.62 319 GLY A C 1
ATOM 2515 O O . GLY A 1 319 ? 21.612 -10.166 -13.275 1.00 94.62 319 GLY A O 1
ATOM 2516 N N . LEU A 1 320 ? 21.559 -11.613 -14.978 1.00 94.88 320 LEU A N 1
ATOM 2517 C CA . LEU A 1 320 ? 20.413 -12.360 -14.452 1.00 94.88 320 LEU A CA 1
ATOM 2518 C C . LEU A 1 320 ? 20.775 -13.095 -13.154 1.00 94.88 320 LEU A C 1
ATOM 2520 O O . LEU A 1 320 ? 19.995 -13.047 -12.207 1.00 94.88 320 LEU A O 1
ATOM 2524 N N . ASP A 1 321 ? 21.976 -13.671 -13.068 1.00 95.12 321 ASP A N 1
ATOM 2525 C CA . ASP A 1 321 ? 22.468 -14.303 -11.836 1.00 95.12 321 ASP A CA 1
ATOM 2526 C C . ASP A 1 321 ? 22.615 -13.276 -10.694 1.00 95.12 321 ASP A C 1
ATOM 2528 O O . ASP A 1 321 ? 22.111 -13.491 -9.594 1.00 95.12 321 ASP A O 1
ATOM 2532 N N . MET A 1 322 ? 23.190 -12.096 -10.973 1.00 95.56 322 MET A N 1
ATOM 2533 C CA . MET A 1 322 ? 23.265 -10.990 -9.999 1.00 95.56 322 MET A CA 1
ATOM 2534 C C . MET A 1 322 ? 21.882 -10.540 -9.511 1.00 95.56 322 MET A C 1
ATOM 2536 O O . MET A 1 322 ? 21.722 -10.130 -8.360 1.00 95.56 322 MET A O 1
ATOM 2540 N N . LEU A 1 323 ? 20.890 -10.546 -10.405 1.00 96.12 323 LEU A N 1
ATOM 2541 C CA . LEU A 1 323 ? 19.523 -10.154 -10.087 1.00 96.12 323 LEU A CA 1
ATOM 2542 C C . LEU A 1 323 ? 18.843 -11.182 -9.181 1.00 96.12 323 LEU A C 1
ATOM 2544 O O . LEU A 1 323 ? 18.156 -10.791 -8.239 1.00 96.12 323 LEU A O 1
ATOM 2548 N N . GLU A 1 324 ? 19.047 -12.470 -9.448 1.00 95.25 324 GLU A N 1
ATOM 2549 C CA . GLU A 1 324 ? 18.573 -13.553 -8.590 1.00 95.25 324 GLU A CA 1
ATOM 2550 C C . GLU A 1 324 ? 19.177 -13.457 -7.184 1.00 95.25 324 GLU A C 1
ATOM 2552 O O . GLU A 1 324 ? 18.431 -13.442 -6.203 1.00 95.25 324 GLU A O 1
ATOM 2557 N N . ASP A 1 325 ? 20.497 -13.293 -7.076 1.00 94.81 325 ASP A N 1
ATOM 2558 C CA . ASP A 1 325 ? 21.179 -13.144 -5.785 1.00 94.81 325 ASP A CA 1
ATOM 2559 C C . ASP A 1 325 ? 20.649 -11.936 -4.997 1.00 94.81 325 ASP A C 1
ATOM 2561 O O . ASP A 1 325 ? 20.353 -12.026 -3.799 1.00 94.81 325 ASP A O 1
ATOM 2565 N N . ALA A 1 326 ? 20.473 -10.796 -5.675 1.00 95.62 326 ALA A N 1
ATOM 2566 C CA . ALA A 1 326 ? 19.906 -9.594 -5.071 1.00 95.62 326 ALA A CA 1
ATOM 2567 C C . ALA A 1 326 ? 18.461 -9.816 -4.598 1.00 95.62 326 ALA A C 1
ATOM 2569 O O . ALA A 1 326 ? 18.084 -9.366 -3.512 1.00 95.62 326 ALA A O 1
ATOM 2570 N N . LEU A 1 327 ? 17.654 -10.529 -5.385 1.00 95.00 327 LEU A N 1
ATOM 2571 C CA . LEU A 1 327 ? 16.260 -10.815 -5.073 1.00 95.00 327 LEU A CA 1
ATOM 2572 C C . LEU A 1 327 ? 16.120 -11.776 -3.884 1.00 95.00 327 LEU A C 1
ATOM 2574 O O . LEU A 1 327 ? 15.293 -11.530 -2.998 1.00 95.00 327 LEU A O 1
ATOM 2578 N N . ASN A 1 328 ? 16.955 -12.813 -3.814 1.00 93.38 328 ASN A N 1
ATOM 2579 C CA . ASN A 1 328 ? 17.010 -13.746 -2.688 1.00 93.38 328 ASN A CA 1
ATOM 2580 C C . ASN A 1 328 ? 17.397 -13.013 -1.396 1.00 93.38 328 ASN A C 1
ATOM 2582 O O . ASN A 1 328 ? 16.715 -13.129 -0.369 1.00 93.38 328 ASN A O 1
ATOM 2586 N N . LEU A 1 329 ? 18.432 -12.166 -1.457 1.00 94.19 329 LEU A N 1
ATOM 2587 C CA . LEU A 1 329 ? 18.880 -11.387 -0.305 1.00 94.19 329 LEU A CA 1
ATOM 2588 C C . LEU A 1 329 ? 17.813 -10.387 0.163 1.00 94.19 329 LEU A C 1
ATOM 2590 O O . LEU A 1 329 ? 17.530 -10.292 1.361 1.00 94.19 329 LEU A O 1
ATOM 2594 N N . PHE A 1 330 ? 17.177 -9.683 -0.776 1.00 95.00 330 PHE A N 1
ATOM 2595 C CA . PHE A 1 330 ? 16.068 -8.775 -0.493 1.00 95.00 330 PHE A CA 1
ATOM 2596 C C . PHE A 1 330 ? 14.895 -9.503 0.174 1.00 95.00 330 PHE A C 1
ATOM 2598 O O . PHE A 1 330 ? 14.420 -9.081 1.230 1.00 95.00 330 PHE A O 1
ATOM 2605 N N . THR A 1 331 ? 14.471 -10.636 -0.390 1.00 92.88 331 THR A N 1
ATOM 2606 C CA . THR A 1 331 ? 13.372 -11.455 0.145 1.00 92.88 331 THR A CA 1
ATOM 2607 C C . THR A 1 331 ? 13.681 -11.906 1.571 1.00 92.88 331 THR A C 1
ATOM 2609 O O . THR A 1 331 ? 12.850 -11.761 2.468 1.00 92.88 331 THR A O 1
ATOM 2612 N N . SER A 1 332 ? 14.904 -12.383 1.818 1.00 91.12 332 SER A N 1
ATOM 2613 C CA . SER A 1 332 ? 15.365 -12.775 3.151 1.00 91.12 332 SER A CA 1
ATOM 2614 C C . SER A 1 332 ? 15.295 -11.617 4.154 1.00 91.12 332 SER A C 1
ATOM 2616 O O . SER A 1 332 ? 14.780 -11.789 5.264 1.00 91.12 332 SER A O 1
ATOM 2618 N N . ALA A 1 333 ? 15.736 -10.416 3.765 1.00 91.25 333 ALA A N 1
ATOM 2619 C CA . ALA A 1 333 ? 15.697 -9.230 4.617 1.00 91.25 333 ALA A CA 1
ATOM 2620 C C . ALA A 1 333 ? 14.260 -8.815 4.983 1.00 91.25 333 ALA A C 1
ATOM 2622 O O . ALA A 1 333 ? 13.957 -8.612 6.165 1.00 91.25 333 ALA A O 1
ATOM 2623 N N . VAL A 1 334 ? 13.355 -8.776 3.999 1.00 91.31 334 VAL A N 1
ATOM 2624 C CA . VAL A 1 334 ? 11.932 -8.459 4.208 1.00 91.31 334 VAL A CA 1
ATOM 2625 C C . VAL A 1 334 ? 11.282 -9.482 5.136 1.00 91.31 334 VAL A C 1
ATOM 2627 O O . VAL A 1 334 ? 10.649 -9.116 6.127 1.00 91.31 334 VAL A O 1
ATOM 2630 N N . VAL A 1 335 ? 11.486 -10.776 4.880 1.00 89.44 335 VAL A N 1
ATOM 2631 C CA . VAL A 1 335 ? 10.963 -11.859 5.725 1.00 89.44 335 VAL A CA 1
ATOM 2632 C C . VAL A 1 335 ? 11.437 -11.704 7.169 1.00 89.44 335 VAL A C 1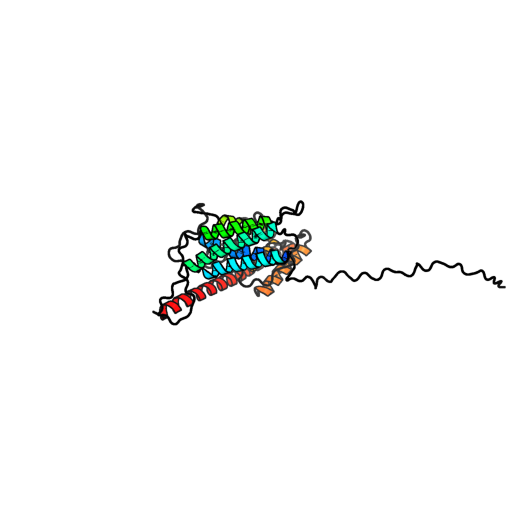
ATOM 2634 O O . VAL A 1 335 ? 10.654 -11.901 8.102 1.00 89.44 335 VAL A O 1
ATOM 2637 N N . LYS A 1 336 ? 12.707 -11.341 7.380 1.00 88.31 336 LYS A N 1
ATOM 2638 C CA . LYS A 1 336 ? 13.281 -11.121 8.714 1.00 88.31 336 LYS A CA 1
ATOM 2639 C C . LYS A 1 336 ? 12.585 -9.969 9.444 1.00 88.31 336 LYS A C 1
ATOM 2641 O O . LYS A 1 336 ? 12.234 -10.120 10.615 1.00 88.31 336 LYS A O 1
ATOM 2646 N N . GLU A 1 337 ? 12.339 -8.855 8.757 1.00 87.06 337 GLU A N 1
ATOM 2647 C CA . GLU A 1 337 ? 11.641 -7.685 9.304 1.00 87.06 337 GLU A CA 1
ATOM 2648 C C . GLU A 1 337 ? 10.180 -7.990 9.665 1.00 87.06 337 GLU A C 1
ATOM 2650 O O . GLU A 1 337 ? 9.719 -7.665 10.768 1.00 87.06 337 GLU A O 1
ATOM 2655 N N . PHE A 1 338 ? 9.452 -8.657 8.769 1.00 85.06 338 PHE A N 1
ATOM 2656 C CA . PHE A 1 338 ? 8.053 -9.018 8.993 1.00 85.06 338 PHE A CA 1
ATOM 2657 C C . PHE A 1 338 ? 7.923 -10.023 10.142 1.00 85.06 338 PHE A C 1
ATOM 2659 O O . PHE A 1 338 ? 7.097 -9.844 11.039 1.00 85.06 338 PHE A O 1
ATOM 2666 N N . ASN A 1 339 ? 8.811 -11.019 10.210 1.00 83.56 339 ASN A N 1
ATOM 2667 C CA . ASN A 1 339 ? 8.855 -11.954 11.333 1.00 83.56 339 ASN A CA 1
ATOM 2668 C C . ASN A 1 339 ? 9.189 -11.268 12.664 1.00 83.56 339 ASN A C 1
ATOM 2670 O O . ASN A 1 339 ? 8.573 -11.579 13.686 1.00 83.56 339 ASN A O 1
ATOM 2674 N N . PHE A 1 340 ? 10.133 -10.324 12.678 1.00 81.56 340 PHE A N 1
ATOM 2675 C CA . PHE A 1 340 ? 10.442 -9.544 13.877 1.00 81.56 340 PHE A CA 1
ATOM 2676 C C . PHE A 1 340 ? 9.225 -8.734 14.346 1.00 81.56 340 PHE A C 1
ATOM 2678 O O . PHE A 1 340 ? 8.886 -8.746 15.532 1.00 81.56 340 PHE A O 1
ATOM 2685 N N . SER A 1 341 ? 8.513 -8.107 13.409 1.00 77.00 341 SER A N 1
ATOM 2686 C CA . SER A 1 341 ? 7.281 -7.363 13.684 1.00 77.00 341 SER A CA 1
ATOM 2687 C C . SER A 1 341 ? 6.184 -8.254 14.280 1.00 77.00 341 SER A C 1
ATOM 2689 O O . SER A 1 341 ? 5.566 -7.874 15.279 1.00 77.00 341 SER A O 1
ATOM 2691 N N . LEU A 1 342 ? 5.995 -9.466 13.743 1.00 73.94 342 LEU A N 1
ATOM 2692 C CA . LEU A 1 342 ? 5.049 -10.459 14.266 1.00 73.94 342 LEU A CA 1
ATOM 2693 C C . LEU A 1 342 ? 5.430 -10.947 15.673 1.00 73.94 342 LEU A C 1
ATOM 2695 O O . LEU A 1 342 ? 4.567 -11.078 16.545 1.00 73.94 342 LEU A O 1
ATOM 2699 N N . GLN A 1 343 ? 6.719 -11.187 15.934 1.00 72.56 343 GLN A N 1
ATOM 2700 C CA . GLN A 1 343 ? 7.196 -11.593 17.260 1.00 72.56 343 GLN A CA 1
ATOM 2701 C C . GLN A 1 343 ? 6.978 -10.507 18.317 1.00 72.56 343 GLN A C 1
ATOM 2703 O O . GLN A 1 343 ? 6.611 -10.827 19.448 1.00 72.56 343 GLN A O 1
ATOM 2708 N N . GLN A 1 344 ? 7.171 -9.232 17.968 1.00 67.44 344 GLN A N 1
ATOM 2709 C CA . GLN A 1 344 ? 6.885 -8.124 18.880 1.00 67.44 344 GLN A CA 1
ATOM 2710 C C . GLN A 1 344 ? 5.399 -8.045 19.239 1.00 67.44 344 GLN A C 1
ATOM 2712 O O . GLN A 1 344 ? 5.069 -7.862 20.410 1.00 67.44 344 GLN A O 1
ATOM 2717 N N . THR A 1 345 ? 4.505 -8.235 18.266 1.00 63.28 345 THR A N 1
ATOM 2718 C CA . THR A 1 345 ? 3.056 -8.274 18.514 1.00 63.28 345 THR A CA 1
ATOM 2719 C C . THR A 1 345 ? 2.682 -9.444 19.433 1.00 63.28 345 THR A C 1
ATOM 2721 O O . THR A 1 345 ? 1.991 -9.243 20.430 1.00 63.28 345 THR A O 1
ATOM 2724 N N . ARG A 1 346 ? 3.232 -10.644 19.195 1.00 62.09 346 ARG A N 1
ATOM 2725 C CA . ARG A 1 346 ? 3.004 -11.828 20.050 1.00 62.09 346 ARG A CA 1
ATOM 2726 C C . ARG A 1 346 ? 3.536 -11.665 21.477 1.00 62.09 346 ARG A C 1
ATOM 2728 O O . ARG A 1 346 ? 2.897 -12.117 22.422 1.00 62.09 346 ARG A O 1
ATOM 2735 N N . ARG A 1 347 ? 4.698 -11.027 21.658 1.00 52.06 347 ARG A N 1
ATOM 2736 C CA . ARG A 1 347 ? 5.268 -10.758 22.992 1.00 52.06 347 ARG A CA 1
ATOM 2737 C C . ARG A 1 347 ? 4.434 -9.763 23.792 1.00 52.06 347 ARG A C 1
ATOM 2739 O O . ARG A 1 347 ? 4.255 -9.981 24.983 1.00 52.06 347 ARG A O 1
ATOM 2746 N N . LYS A 1 348 ? 3.908 -8.716 23.146 1.00 50.72 348 LYS A N 1
ATOM 2747 C CA . LYS A 1 348 ? 2.992 -7.760 23.788 1.00 50.72 348 LYS A CA 1
ATOM 2748 C C . LYS A 1 348 ? 1.706 -8.444 24.257 1.00 50.72 348 LYS A C 1
ATOM 2750 O O . LYS A 1 348 ? 1.300 -8.217 25.385 1.00 50.72 348 LYS A O 1
ATOM 2755 N N . SER A 1 349 ? 1.141 -9.336 23.442 1.00 48.34 349 SER A N 1
ATOM 2756 C CA . SER A 1 349 ? -0.037 -10.132 23.814 1.00 48.34 349 SER A CA 1
ATOM 2757 C C . SER A 1 349 ? 0.235 -11.063 25.009 1.00 48.34 349 SER A C 1
ATOM 2759 O O . SER A 1 349 ? -0.490 -10.996 25.993 1.00 48.34 349 SER A O 1
ATOM 2761 N N . ARG A 1 350 ? 1.345 -11.818 25.025 1.00 42.22 350 ARG A N 1
ATOM 2762 C CA . ARG A 1 350 ? 1.678 -12.695 26.171 1.00 42.22 350 ARG A CA 1
ATOM 2763 C C . ARG A 1 350 ? 1.989 -11.951 27.472 1.00 42.22 350 ARG A C 1
ATOM 2765 O O . ARG A 1 350 ? 1.766 -12.495 28.546 1.00 42.22 350 ARG A O 1
ATOM 2772 N N . PHE A 1 351 ? 2.540 -10.739 27.401 1.00 41.12 351 PHE A N 1
ATOM 2773 C CA . PHE A 1 351 ? 2.792 -9.932 28.601 1.00 41.12 351 PHE A CA 1
ATOM 2774 C C . PHE A 1 351 ? 1.491 -9.466 29.268 1.00 41.12 351 PHE A C 1
ATOM 2776 O O . PHE A 1 351 ? 1.454 -9.335 30.487 1.00 41.12 351 PHE A O 1
ATOM 2783 N N . ILE A 1 352 ? 0.429 -9.265 28.483 1.00 48.25 352 ILE A N 1
ATOM 2784 C CA . ILE A 1 352 ? -0.908 -8.927 28.984 1.00 48.25 352 ILE A CA 1
ATOM 2785 C C . ILE A 1 352 ? -1.550 -10.153 29.663 1.00 48.25 352 ILE A C 1
ATOM 2787 O O . ILE A 1 352 ? -2.126 -10.022 30.744 1.00 48.25 352 ILE A O 1
ATOM 2791 N N . ASP A 1 353 ? -1.360 -11.353 29.107 1.00 41.75 353 ASP A N 1
ATOM 2792 C CA . ASP A 1 353 ? -1.893 -12.603 29.678 1.00 41.75 353 ASP A CA 1
ATOM 2793 C C . ASP A 1 353 ? -1.197 -13.018 30.990 1.00 41.75 353 ASP A C 1
ATOM 2795 O O . ASP A 1 353 ? -1.827 -13.511 31.921 1.00 41.75 353 ASP A O 1
ATOM 2799 N N . VAL A 1 354 ? 0.117 -12.803 31.117 1.00 42.56 354 VAL A N 1
ATOM 2800 C CA . VAL A 1 354 ? 0.840 -13.142 32.360 1.00 42.56 354 VAL A CA 1
ATOM 2801 C C . VAL A 1 354 ? 0.558 -12.123 33.470 1.00 42.56 354 VAL A C 1
ATOM 2803 O O . VAL A 1 354 ? 0.445 -12.501 34.634 1.00 42.56 354 VAL A O 1
ATOM 2806 N N . ALA A 1 355 ? 0.386 -10.842 33.127 1.00 42.03 355 ALA A N 1
ATOM 2807 C CA . ALA A 1 355 ? 0.018 -9.811 34.097 1.00 42.03 355 ALA A CA 1
ATOM 2808 C C . ALA A 1 355 ? -1.402 -10.005 34.659 1.00 42.03 355 ALA A C 1
ATOM 2810 O O . ALA A 1 355 ? -1.646 -9.666 35.813 1.00 42.03 355 ALA A O 1
ATOM 2811 N N . SER A 1 356 ? -2.318 -10.591 33.883 1.00 41.72 356 SER A N 1
ATOM 2812 C CA . SER A 1 356 ? -3.671 -10.936 34.343 1.00 41.72 356 SER A CA 1
ATOM 2813 C C . SER A 1 356 ? -3.705 -12.200 35.214 1.00 41.72 356 SER A C 1
ATOM 2815 O O . SER A 1 356 ? -4.528 -12.287 36.121 1.00 41.72 356 SER A O 1
ATOM 2817 N N . LEU A 1 357 ? -2.766 -13.1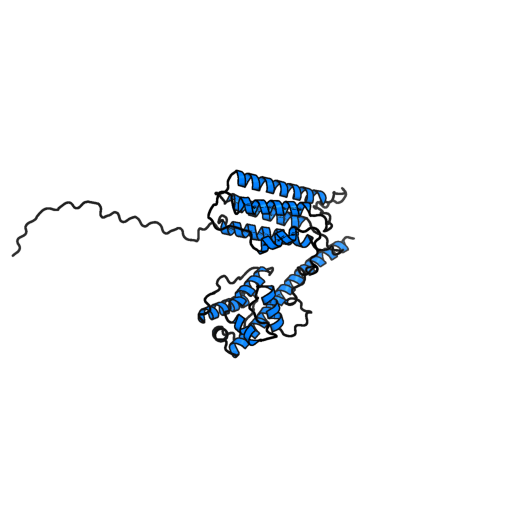34 35.026 1.00 40.88 357 LEU A N 1
ATOM 2818 C CA . LEU A 1 357 ? -2.641 -14.347 35.847 1.00 40.88 357 LEU A CA 1
ATOM 2819 C C . LEU A 1 357 ? -1.908 -14.144 37.187 1.00 40.88 357 LEU A C 1
ATOM 2821 O O . LEU A 1 357 ? -2.061 -14.969 38.078 1.00 40.88 357 LEU A O 1
ATOM 2825 N N . SER A 1 358 ? -1.117 -13.079 37.361 1.00 39.50 358 SER A N 1
ATOM 2826 C CA . SER A 1 358 ? -0.438 -12.766 38.640 1.00 39.50 358 SER A CA 1
ATOM 2827 C C . SER A 1 358 ? -1.246 -11.872 39.594 1.00 39.50 358 SER A C 1
ATOM 2829 O O . SER A 1 358 ? -0.723 -11.470 40.631 1.00 39.50 358 SER A O 1
ATOM 2831 N N . ILE A 1 359 ? -2.493 -11.539 39.245 1.00 47.44 359 ILE A N 1
ATOM 2832 C CA . ILE A 1 359 ? -3.415 -10.738 40.078 1.00 47.44 359 ILE A CA 1
ATOM 2833 C C . ILE A 1 359 ? -4.598 -11.594 40.589 1.00 47.44 359 ILE A C 1
ATOM 2835 O O . ILE A 1 359 ? -5.426 -11.113 41.359 1.00 47.44 359 ILE A O 1
ATOM 2839 N N . SER A 1 360 ? -4.658 -12.875 40.205 1.00 39.84 360 SER A N 1
ATOM 2840 C CA . SER A 1 360 ? -5.522 -13.893 40.832 1.00 39.84 360 SER A CA 1
ATOM 2841 C C . SER A 1 360 ? -4.791 -14.551 41.996 1.00 39.84 360 SER A C 1
ATOM 2843 O O . SER A 1 360 ? -5.459 -14.858 43.007 1.00 39.84 360 SER A O 1
#

Foldseek 3Di:
DDDDDDDDDDDDDPPPPCPPDPDPPDDPPVPPPCQLDLVSLVVQLLVLLLVLLVLLLVLQADDPVDDFDDLVVNLVSLVSNLVSLVSNQVSDPPADPVLVVLLVVLNVVLVVLSVVVLVVFFDDPPPPDPDPDRDGHTDDSQPCQVNLVSSLVSVVSCQDGVQPDPPPPPDPRRHRDPSSVVSNVSSNDDDDDPPPDHDCVPVPQLLLDPPRDDPDLVQSLVSLLVVQDVCPPADRCVVPVLSNLLVCLLLQSLLSSVQSLLVVAPHNDQRQPDQDPVSVPLVSSLVSQVSSQVSCCVPLVQHQPPQRSSCSSVSPPVNSVSSSSSSSSSSVSSSVRVVVVVVVVVVVVVVVVVVVVVVD

Organism: NCBI:txid1314678

pLDDT: mean 75.7, std 19.46, range [29.17, 97.69]

Sequence (360 aa):
MLGFSLTKLSEEPEDLDRLPTPIAPPPSWHNLDVETDLDVLMQHMFDDIEIMLTAWAIIVGPPSESEHVQILPLLQTVTEMLNSVKNYILHRHDLTEFALGKLRNEALKLLETMSHLETKYRALEDGNSATSGYLYNTSDFGMLDRERTAILAYLDSVEKHALNPPHHVGSPYAGYSAEIKKLMTKTSGPGGCAPGMGLDSLKVSSWVDRKADWESELARSYAMIVDTIDTHSLTDPRVDRDAFLQGLTDGIILCTTYNSLVKKSRRSFGLINKIHHDTLRTYRATENLSFFAAACKFRFDTVFIDYKPADIARKTPAGLDMLEDALNLFTSAVVKEFNFSLQQTRRKSRFIDVASLSIS

InterPro domains:
  IPR036872 CH domain superfamily [G3DSA:1.10.418.10] (218-305)
  IPR036872 CH domain superfamily [SSF47576] (237-299)

Secondary structure (DSSP, 8-state):
-------------S-S--PPP-PPPPPPGGG--TTT-HHHHHHHHHHHHHHHHHHHHGGGS---TT--B-HHHHHHHHHHHHHHHHHHHHH-TT--HHHHHHHHHHHHHHHHHHHHHHHHHBPP--TT------PBPPBPGGG-HHHHHHHHHHHHHHIIIIIS-TT-TTSPP-PPPHHHHHHHHHHT-SS---TT-SS-TTS--GGG-SSS--S-HHHHHHHHHHTTS--TTPPPTTT-HHHHHHHHTTSHHHHHHHHHHHHHSSS---------S-TTSHHHHHHHHHHHHHHHHHHH----TT--HHHHHTT-HHHHHHHHHHHHHHHHHHHHHHHHHHHHHHHHHHHHHHHHHT--